Protein AF-A0A6V7P3S7-F1 (afdb_monomer_lite)

InterPro domains:
  IPR007070 GPI ethanolamine phosphate transferase 1 [PTHR12250] (37-200)
  IPR017850 Alkaline-phosphatase-like, core domain superfamily [G3DSA:3.40.720.10] (85-195)
  IPR017850 Alkaline-phosphatase-like, core domain superfamily [SSF53649] (86-199)

Radius of gyration: 41.48 Å; chains: 1; bounding box: 130×36×110 Å

Organism: NCBI:txid296719

pLDDT: mean 77.46, std 17.06, range [32.41, 97.5]

Foldseek 3Di:
DDDDDDDDDDDDDDDDDDDDDDDDDPPVVVVVVVVVVVVVVVVVVVVVVVVVVVVVVCCCVQQDFPDDPDDDDDDDPDPDDDDDDQPPDPCLQPDADPVRHGQCVPVVCCCPPPDDDDDDDDDPPNDPQQVVCCVFQVDGQRSNCVVVVVQERPDDGDTNCNVDQAEEEEEAPSHRCRPPVPPPRYDYDYDDPVVVPPPPPPDDVGD

Structure (mmCIF, N/CA/C/O backbone):
data_AF-A0A6V7P3S7-F1
#
_entry.id   AF-A0A6V7P3S7-F1
#
loop_
_atom_site.group_PDB
_atom_site.id
_atom_site.type_symbol
_atom_site.label_atom_id
_atom_site.label_alt_id
_atom_site.label_comp_id
_atom_site.label_asym_id
_atom_site.label_entity_id
_atom_site.label_seq_id
_atom_site.pdbx_PDB_ins_code
_atom_site.Cartn_x
_atom_site.Cartn_y
_atom_site.Cartn_z
_atom_site.occupancy
_atom_site.B_iso_or_equiv
_atom_site.auth_seq_id
_atom_site.auth_comp_id
_atom_site.auth_asym_id
_atom_site.auth_atom_id
_atom_site.pdbx_PDB_model_num
ATOM 1 N N . MET A 1 1 ? 106.389 13.841 -57.814 1.00 36.97 1 MET A N 1
ATOM 2 C CA . MET A 1 1 ? 107.222 14.279 -58.953 1.00 36.97 1 MET A CA 1
ATOM 3 C C . MET A 1 1 ? 106.526 13.842 -60.231 1.00 36.97 1 MET A C 1
ATOM 5 O O . MET A 1 1 ? 106.233 12.664 -60.341 1.00 36.97 1 MET A O 1
ATOM 9 N N . ALA A 1 2 ? 106.257 14.813 -61.109 1.00 38.59 2 ALA A N 1
ATOM 10 C CA . ALA A 1 2 ? 105.799 14.712 -62.500 1.00 38.59 2 ALA A CA 1
ATOM 11 C C . ALA A 1 2 ? 104.442 14.035 -62.785 1.00 38.59 2 ALA A C 1
ATOM 13 O O . ALA A 1 2 ? 104.282 12.823 -62.696 1.00 38.59 2 ALA A O 1
ATOM 14 N N . GLY A 1 3 ? 103.481 14.863 -63.203 1.00 32.94 3 GLY A N 1
ATOM 15 C CA . GLY A 1 3 ? 102.320 14.426 -63.967 1.00 32.94 3 GLY A CA 1
ATOM 16 C C . GLY A 1 3 ? 102.605 14.400 -65.469 1.00 32.94 3 GLY A C 1
ATOM 17 O O . GLY A 1 3 ? 103.566 15.002 -65.938 1.00 32.94 3 GLY A O 1
ATOM 18 N N . ALA A 1 4 ? 101.714 13.743 -66.203 1.00 39.62 4 ALA A N 1
ATOM 19 C CA . ALA A 1 4 ? 101.388 14.024 -67.596 1.00 39.62 4 ALA A CA 1
ATOM 20 C C . ALA A 1 4 ? 100.035 13.361 -67.883 1.00 39.62 4 ALA A C 1
ATOM 22 O O . ALA A 1 4 ? 99.872 12.158 -67.689 1.00 39.62 4 ALA A O 1
ATOM 23 N N . GLY A 1 5 ? 99.050 14.162 -68.280 1.00 32.41 5 GLY A N 1
ATOM 24 C CA . GLY A 1 5 ? 97.822 13.655 -68.879 1.00 32.41 5 GLY A CA 1
ATOM 25 C C . GLY A 1 5 ? 97.999 13.406 -70.377 1.00 32.41 5 GLY A C 1
ATOM 26 O O . GLY A 1 5 ? 98.998 13.830 -70.953 1.00 32.41 5 GLY A O 1
ATOM 27 N N . ILE A 1 6 ? 96.961 12.807 -70.973 1.00 35.00 6 ILE A N 1
ATOM 28 C CA . ILE A 1 6 ? 96.265 13.217 -72.213 1.00 35.00 6 ILE A CA 1
ATOM 29 C C . ILE A 1 6 ? 95.826 12.010 -73.079 1.00 35.00 6 ILE A C 1
ATOM 31 O O . ILE A 1 6 ? 96.637 11.311 -73.669 1.00 35.00 6 ILE A O 1
ATOM 35 N N . LEU A 1 7 ? 94.490 11.892 -73.157 1.00 35.56 7 LEU A N 1
ATOM 36 C CA . LEU A 1 7 ? 93.585 11.488 -74.252 1.00 35.56 7 LEU A CA 1
ATOM 37 C C . LEU A 1 7 ? 93.576 10.067 -74.852 1.00 35.56 7 LEU A C 1
ATOM 39 O O . LEU A 1 7 ? 94.550 9.552 -75.382 1.00 35.56 7 LEU A O 1
ATOM 43 N N . GLY A 1 8 ? 92.343 9.554 -74.928 1.00 33.16 8 GLY A N 1
ATOM 44 C CA . GLY A 1 8 ? 91.877 8.416 -75.725 1.00 33.16 8 GLY A CA 1
ATOM 45 C C . GLY A 1 8 ? 90.966 7.563 -74.845 1.00 33.16 8 GLY A C 1
ATOM 46 O O . GLY A 1 8 ? 91.437 6.966 -73.894 1.00 33.16 8 GLY A O 1
ATOM 47 N N . GLY A 1 9 ? 89.646 7.505 -74.979 1.00 32.53 9 GLY A N 1
ATOM 48 C CA . GLY A 1 9 ? 88.757 7.619 -76.127 1.00 32.53 9 GLY A CA 1
ATOM 49 C C . GLY A 1 9 ? 87.696 6.523 -75.926 1.00 32.53 9 GLY A C 1
ATOM 50 O O . GLY A 1 9 ? 88.018 5.466 -75.393 1.00 32.53 9 GLY A O 1
ATOM 51 N N . GLY A 1 10 ? 86.443 6.754 -76.322 1.00 34.69 10 GLY A N 1
ATOM 52 C CA . GLY A 1 10 ? 85.453 5.673 -76.434 1.00 34.69 10 GLY A CA 1
ATOM 53 C C . GLY A 1 10 ? 84.246 5.792 -75.511 1.00 34.69 10 GLY A C 1
ATOM 54 O O . GLY A 1 10 ? 84.316 5.593 -74.305 1.00 34.69 10 GLY A O 1
ATOM 55 N N . ALA A 1 11 ? 83.129 6.122 -76.145 1.00 36.44 11 ALA A N 1
ATOM 56 C CA . ALA A 1 11 ? 81.801 6.315 -75.605 1.00 36.44 11 ALA A CA 1
ATOM 57 C C . ALA A 1 11 ? 81.110 5.038 -75.081 1.00 36.44 11 ALA A C 1
ATOM 59 O O . ALA A 1 11 ? 81.469 3.918 -75.433 1.00 36.44 11 ALA A O 1
ATOM 60 N N . ALA A 1 12 ? 80.005 5.312 -74.373 1.00 39.44 12 ALA A N 1
ATOM 61 C CA . ALA A 1 12 ? 78.771 4.526 -74.247 1.00 39.44 12 ALA A CA 1
ATOM 62 C C . ALA A 1 12 ? 78.539 3.831 -72.894 1.00 39.44 12 ALA A C 1
ATOM 64 O O . ALA A 1 12 ? 78.676 2.622 -72.725 1.00 39.44 12 ALA A O 1
ATOM 65 N N . ALA A 1 13 ? 78.071 4.639 -71.940 1.00 43.16 13 ALA A N 1
ATOM 66 C CA . ALA A 1 13 ? 77.241 4.185 -70.836 1.00 43.16 13 ALA A CA 1
ATOM 67 C C . ALA A 1 13 ? 75.787 4.032 -71.317 1.00 43.16 13 ALA A C 1
ATOM 69 O O . ALA A 1 13 ? 75.231 4.941 -71.927 1.00 43.16 13 ALA A O 1
ATOM 70 N N . GLY A 1 14 ? 75.164 2.898 -71.002 1.00 38.19 14 GLY A N 1
ATOM 71 C CA . GLY A 1 14 ? 73.742 2.657 -71.239 1.00 38.19 14 GLY A CA 1
ATOM 72 C C . GLY A 1 14 ? 73.291 1.363 -70.576 1.00 38.19 14 GLY A C 1
ATOM 73 O O . GLY A 1 14 ? 73.057 0.367 -71.252 1.00 38.19 14 GLY A O 1
ATOM 74 N N . ARG A 1 15 ? 73.230 1.351 -69.237 1.00 40.38 15 ARG A N 1
ATOM 75 C CA . ARG A 1 15 ? 72.641 0.247 -68.467 1.00 40.38 15 ARG A CA 1
ATOM 76 C C . ARG A 1 15 ? 71.112 0.339 -68.469 1.00 40.38 15 ARG A C 1
ATOM 78 O O . ARG A 1 15 ? 70.537 1.399 -68.250 1.00 40.38 15 ARG A O 1
ATOM 85 N N . SER A 1 16 ? 70.529 -0.836 -68.685 1.00 41.25 16 SER A N 1
ATOM 86 C CA . SER A 1 16 ? 69.223 -1.360 -68.266 1.00 41.25 16 SER A CA 1
ATOM 87 C C . SER A 1 16 ? 68.646 -0.723 -66.981 1.00 41.25 16 SER A C 1
ATOM 89 O O . SER A 1 16 ? 69.374 -0.355 -66.070 1.00 41.25 16 SER A O 1
ATOM 91 N N . THR A 1 17 ? 67.341 -0.534 -66.789 1.00 41.34 17 THR A N 1
ATOM 92 C CA . THR A 1 17 ? 66.250 -1.520 -66.663 1.00 41.34 17 THR A CA 1
ATOM 93 C C . THR A 1 17 ? 64.969 -0.694 -66.431 1.00 41.34 17 THR A C 1
ATOM 95 O O . THR A 1 17 ? 64.994 0.312 -65.734 1.00 41.34 17 THR A O 1
ATOM 98 N N . GLY A 1 18 ? 63.857 -0.983 -67.102 1.00 38.84 18 GLY A N 1
ATOM 99 C CA . GLY A 1 18 ? 62.800 -1.780 -66.476 1.00 38.84 18 GLY A CA 1
ATOM 100 C C . GLY A 1 18 ? 61.926 -0.960 -65.519 1.00 38.84 18 GLY A C 1
ATOM 101 O O . GLY A 1 18 ? 62.080 -1.048 -64.307 1.00 38.84 18 GLY A O 1
ATOM 102 N N . ALA A 1 19 ? 60.978 -0.191 -66.058 1.00 53.28 19 ALA A N 1
ATOM 103 C CA . ALA A 1 19 ? 59.877 0.352 -65.268 1.00 53.28 19 ALA A CA 1
ATOM 104 C C . ALA A 1 19 ? 58.926 -0.786 -64.849 1.00 53.28 19 ALA A C 1
ATOM 106 O O . ALA A 1 19 ? 58.491 -1.542 -65.723 1.00 53.28 19 ALA A O 1
ATOM 107 N N . PRO A 1 20 ? 58.523 -0.911 -63.573 1.00 53.62 20 PRO A N 1
ATOM 108 C CA . PRO A 1 20 ? 57.343 -1.684 -63.236 1.00 53.62 20 PRO A CA 1
ATOM 109 C C . PRO A 1 20 ? 56.109 -0.768 -63.296 1.00 53.62 20 PRO A C 1
ATOM 111 O O . PRO A 1 20 ? 56.081 0.275 -62.638 1.00 53.62 20 PRO A O 1
ATOM 114 N N . PRO A 1 21 ? 55.042 -1.134 -64.022 1.00 60.31 21 PRO A N 1
ATOM 115 C CA . PRO A 1 21 ? 53.728 -0.578 -63.754 1.00 60.31 21 PRO A CA 1
ATOM 116 C C . PRO A 1 21 ? 53.128 -1.327 -62.557 1.00 60.31 21 PRO A C 1
ATOM 118 O O . PRO A 1 21 ? 53.361 -2.528 -62.415 1.00 60.31 21 PRO A O 1
ATOM 121 N N . ARG A 1 22 ? 52.325 -0.645 -61.727 1.00 48.97 22 ARG A N 1
ATOM 122 C CA . ARG A 1 22 ? 51.072 -1.162 -61.122 1.00 48.97 22 ARG A CA 1
ATOM 123 C C . ARG A 1 22 ? 50.530 -0.205 -60.059 1.00 48.97 22 ARG A C 1
ATOM 125 O O . ARG A 1 22 ? 50.758 -0.355 -58.863 1.00 48.97 22 ARG A O 1
ATOM 132 N N . GLY A 1 23 ? 49.707 0.734 -60.519 1.00 54.19 23 GLY A N 1
ATOM 133 C CA . GLY A 1 23 ? 48.535 1.140 -59.750 1.00 54.19 23 GLY A CA 1
ATOM 134 C C . GLY A 1 23 ? 47.526 -0.015 -59.720 1.00 54.19 23 GLY A C 1
ATOM 135 O O . GLY A 1 23 ? 47.387 -0.731 -60.709 1.00 54.19 23 GLY A O 1
ATOM 136 N N . GLY A 1 24 ? 46.843 -0.212 -58.586 1.00 52.62 24 GLY A N 1
ATOM 137 C CA . GLY A 1 24 ? 45.709 -1.148 -58.501 1.00 52.62 24 GLY A CA 1
ATOM 138 C C . GLY A 1 24 ? 45.640 -2.075 -57.280 1.00 52.62 24 GLY A C 1
ATOM 139 O O . GLY A 1 24 ? 45.227 -3.215 -57.431 1.00 52.62 24 GLY A O 1
ATOM 140 N N . GLY A 1 25 ? 46.023 -1.636 -56.072 1.00 49.03 25 GLY A N 1
ATOM 141 C CA . GLY A 1 25 ? 45.895 -2.448 -54.839 1.00 49.03 25 GLY A CA 1
ATOM 142 C C . GLY A 1 25 ? 44.867 -1.956 -53.804 1.00 49.03 25 GLY A C 1
ATOM 143 O O . GLY A 1 25 ? 44.539 -2.672 -52.862 1.00 49.03 25 GLY A O 1
ATOM 144 N N . GLY A 1 26 ? 44.337 -0.734 -53.942 1.00 55.84 26 GLY A N 1
ATOM 145 C CA . GLY A 1 26 ? 43.573 -0.075 -52.867 1.00 55.84 26 GLY A CA 1
ATOM 146 C C . GLY A 1 26 ? 42.087 -0.450 -52.760 1.00 55.84 26 GLY A C 1
ATOM 147 O O . GLY A 1 26 ? 41.517 -0.402 -51.669 1.00 55.84 26 GLY A O 1
ATOM 148 N N . GLY A 1 27 ? 41.445 -0.846 -53.864 1.00 59.91 27 GLY A N 1
ATOM 149 C CA . GLY A 1 27 ? 39.982 -0.988 -53.933 1.00 59.91 27 GLY A CA 1
ATOM 150 C C . GLY A 1 27 ? 39.417 -2.183 -53.154 1.00 59.91 27 GLY A C 1
ATOM 151 O O . GLY A 1 27 ? 38.433 -2.042 -52.424 1.00 59.91 27 GLY A O 1
ATOM 152 N N . GLY A 1 28 ? 40.064 -3.351 -53.241 1.00 64.00 28 GLY A N 1
ATOM 153 C CA . GLY A 1 28 ? 39.610 -4.579 -52.573 1.00 64.00 28 GLY A CA 1
ATOM 154 C C . GLY A 1 28 ? 39.690 -4.497 -51.045 1.00 64.00 28 GLY A C 1
ATOM 155 O O . GLY A 1 28 ? 38.732 -4.829 -50.344 1.00 64.00 28 GLY A O 1
ATOM 156 N N . ALA A 1 29 ? 40.790 -3.952 -50.518 1.00 67.75 29 ALA A N 1
ATOM 157 C CA . ALA A 1 29 ? 40.972 -3.740 -49.082 1.00 67.75 29 ALA A CA 1
ATOM 158 C C . ALA A 1 29 ? 39.966 -2.722 -48.510 1.00 67.75 29 ALA A C 1
ATOM 160 O O . ALA A 1 29 ? 39.446 -2.903 -47.404 1.00 67.75 29 ALA A O 1
ATOM 161 N N . GLN A 1 30 ? 39.632 -1.673 -49.270 1.00 70.62 30 GLN A N 1
ATOM 162 C CA . GLN A 1 30 ? 38.612 -0.692 -48.885 1.00 70.62 30 GLN A CA 1
ATOM 163 C C . GLN A 1 30 ? 37.193 -1.289 -48.888 1.00 70.62 30 GLN A C 1
ATOM 165 O O . GLN A 1 30 ? 36.416 -1.019 -47.969 1.00 70.62 30 GLN A O 1
ATOM 170 N N . LEU A 1 31 ? 36.859 -2.140 -49.863 1.00 72.19 31 LEU A N 1
ATOM 171 C CA . LEU A 1 31 ? 35.580 -2.859 -49.936 1.00 72.19 31 LEU A CA 1
ATOM 172 C C . LEU A 1 31 ? 35.390 -3.839 -48.770 1.00 72.19 31 LEU A C 1
ATOM 174 O O . LEU A 1 31 ? 34.331 -3.842 -48.135 1.00 72.19 31 LEU A O 1
ATOM 178 N N . LEU A 1 32 ? 36.423 -4.617 -48.436 1.00 74.31 32 LEU A N 1
ATOM 179 C CA . LEU A 1 32 ? 36.405 -5.533 -47.291 1.00 74.31 32 LEU A CA 1
ATOM 180 C C . LEU A 1 32 ? 36.273 -4.775 -45.962 1.00 74.31 32 LEU A C 1
ATOM 182 O O . LEU A 1 32 ? 35.443 -5.139 -45.128 1.00 74.31 32 LEU A O 1
ATOM 186 N N . ARG A 1 33 ? 36.992 -3.653 -45.796 1.00 75.25 33 ARG A N 1
ATOM 187 C CA . ARG A 1 33 ? 36.848 -2.760 -44.630 1.00 75.25 33 ARG A CA 1
ATOM 188 C C . ARG A 1 33 ? 35.436 -2.178 -44.513 1.00 75.25 33 ARG A C 1
ATOM 190 O O . ARG A 1 33 ? 34.890 -2.133 -43.412 1.00 75.25 33 ARG A O 1
ATOM 197 N N . ARG A 1 34 ? 34.810 -1.770 -45.625 1.00 76.06 34 ARG A N 1
ATOM 198 C CA . ARG A 1 34 ? 33.417 -1.280 -45.644 1.00 76.06 34 ARG A CA 1
ATOM 199 C C . ARG A 1 34 ? 32.416 -2.379 -45.276 1.00 76.06 34 ARG A C 1
ATOM 201 O O . ARG A 1 34 ? 31.506 -2.117 -44.492 1.00 76.06 34 ARG A O 1
ATOM 208 N N . ARG A 1 35 ? 32.590 -3.606 -45.787 1.00 76.69 35 ARG A N 1
ATOM 209 C CA . ARG A 1 35 ? 31.753 -4.768 -45.426 1.00 76.69 35 ARG A CA 1
ATOM 210 C C . ARG A 1 35 ? 31.899 -5.141 -43.949 1.00 76.69 35 ARG A C 1
ATOM 212 O O . ARG A 1 35 ? 30.885 -5.360 -43.291 1.00 76.69 35 ARG A O 1
ATOM 219 N N . ARG A 1 36 ? 33.126 -5.141 -43.413 1.00 81.00 36 ARG A N 1
ATOM 220 C CA . ARG A 1 36 ? 33.398 -5.391 -41.987 1.00 81.00 36 ARG A CA 1
ATOM 221 C C . ARG A 1 36 ? 32.745 -4.332 -41.095 1.00 81.00 36 ARG A C 1
ATOM 223 O O . ARG A 1 36 ? 31.989 -4.698 -40.210 1.00 81.00 36 ARG A O 1
ATOM 230 N N . ARG A 1 37 ? 32.900 -3.039 -41.409 1.00 81.81 37 ARG A N 1
ATOM 231 C CA . ARG A 1 37 ? 32.246 -1.939 -40.667 1.00 81.81 37 ARG A CA 1
ATOM 232 C C . ARG A 1 37 ? 30.717 -1.984 -40.731 1.00 81.81 37 ARG A C 1
ATOM 234 O O . ARG A 1 37 ? 30.060 -1.635 -39.757 1.00 81.81 37 ARG A O 1
ATOM 241 N N . ARG A 1 38 ? 30.132 -2.401 -41.862 1.00 85.62 38 ARG A N 1
ATOM 242 C CA . ARG A 1 38 ? 28.676 -2.616 -41.970 1.00 85.62 38 ARG A CA 1
ATOM 243 C C . ARG A 1 38 ? 28.213 -3.764 -41.075 1.00 85.62 38 ARG A C 1
ATOM 245 O O . ARG A 1 38 ? 27.217 -3.598 -40.386 1.00 85.62 38 ARG A O 1
ATOM 252 N N . ARG A 1 39 ? 28.951 -4.880 -41.046 1.00 87.31 39 ARG A N 1
ATOM 253 C CA . ARG A 1 39 ? 28.671 -6.007 -40.141 1.00 87.31 39 ARG A CA 1
ATOM 254 C C . ARG A 1 39 ? 28.823 -5.610 -38.674 1.00 87.31 39 ARG A C 1
ATOM 256 O O . ARG A 1 39 ? 27.930 -5.895 -37.896 1.00 87.31 39 ARG A O 1
ATOM 263 N N . GLU A 1 40 ? 29.888 -4.896 -38.318 1.00 91.31 40 GLU A N 1
ATOM 264 C CA . GLU A 1 40 ? 30.108 -4.377 -36.959 1.00 91.31 40 GLU A CA 1
ATOM 265 C C . GLU A 1 40 ? 28.956 -3.469 -36.512 1.00 91.31 40 GLU A C 1
ATOM 267 O O . GLU A 1 40 ? 28.366 -3.702 -35.465 1.00 91.31 40 GLU A O 1
ATOM 272 N N . ARG A 1 41 ? 28.566 -2.482 -37.334 1.00 93.69 41 ARG A N 1
ATOM 273 C CA . ARG A 1 41 ? 27.423 -1.602 -37.033 1.00 93.69 41 ARG A CA 1
ATOM 274 C C . ARG A 1 41 ? 26.112 -2.371 -36.907 1.00 93.69 41 ARG A C 1
ATOM 276 O O . ARG A 1 41 ? 25.301 -2.031 -36.058 1.00 93.69 41 ARG A O 1
ATOM 283 N N . TRP 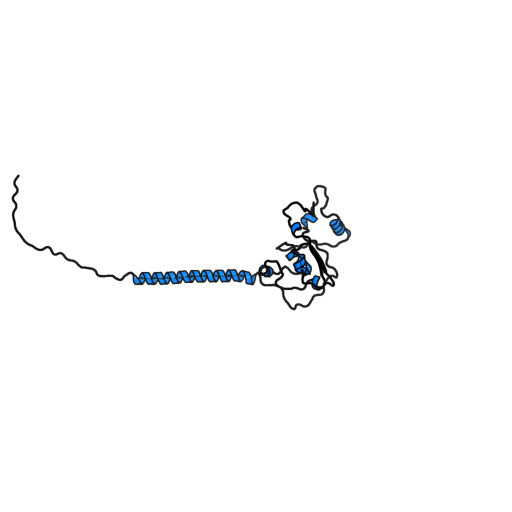A 1 42 ? 25.911 -3.392 -37.737 1.00 95.19 42 TRP A N 1
ATOM 284 C CA . TRP A 1 42 ? 24.715 -4.227 -37.683 1.00 95.19 42 TRP A CA 1
ATOM 285 C C . TRP A 1 42 ? 24.671 -5.078 -36.409 1.00 95.19 42 TRP A C 1
ATOM 287 O O . TRP A 1 42 ? 23.631 -5.138 -35.768 1.00 95.19 42 TRP A O 1
ATOM 297 N N . LEU A 1 43 ? 25.801 -5.658 -35.987 1.00 95.19 43 LEU A N 1
ATOM 298 C CA . LEU A 1 43 ? 25.906 -6.389 -34.720 1.00 95.19 43 LEU A CA 1
ATOM 299 C C . LEU A 1 43 ? 25.697 -5.474 -33.509 1.00 95.19 43 LEU A C 1
ATOM 301 O O . LEU A 1 43 ? 25.009 -5.862 -32.573 1.00 95.19 43 LEU A O 1
ATOM 305 N N . VAL A 1 44 ? 26.238 -4.251 -33.542 1.00 96.12 44 VAL A N 1
ATOM 306 C CA . VAL A 1 44 ? 25.995 -3.250 -32.491 1.00 96.12 44 VAL A CA 1
ATOM 307 C C . VAL A 1 44 ? 24.518 -2.859 -32.450 1.00 96.12 44 VAL A C 1
ATOM 309 O O . VAL A 1 44 ? 23.929 -2.851 -31.375 1.00 96.12 44 VAL A O 1
ATOM 312 N N . ALA A 1 45 ? 23.893 -2.592 -33.600 1.00 96.44 45 ALA A N 1
ATOM 313 C CA . ALA A 1 45 ? 22.470 -2.264 -33.668 1.00 96.44 45 ALA A CA 1
ATOM 314 C C . ALA A 1 45 ? 21.584 -3.423 -33.185 1.00 96.44 45 ALA A C 1
ATOM 316 O O . ALA A 1 45 ? 20.655 -3.193 -32.418 1.00 96.44 45 ALA A O 1
ATOM 317 N N . LEU A 1 46 ? 21.901 -4.663 -33.577 1.00 97.06 46 LEU A N 1
ATOM 318 C CA . LEU A 1 46 ? 21.220 -5.863 -33.091 1.00 97.06 46 LEU A CA 1
ATOM 319 C C . LEU A 1 46 ? 21.388 -6.017 -31.576 1.00 97.06 46 LEU A C 1
ATOM 321 O O . LEU A 1 46 ? 20.416 -6.297 -30.885 1.00 97.06 46 LEU A O 1
ATOM 325 N N . GLY A 1 47 ? 22.599 -5.794 -31.059 1.00 97.00 47 GLY A N 1
ATOM 326 C CA . GLY A 1 47 ? 22.879 -5.811 -29.628 1.00 97.00 47 GLY A CA 1
ATOM 327 C C . GLY A 1 47 ? 22.040 -4.782 -28.876 1.00 97.00 47 GLY A C 1
ATOM 328 O O . GLY A 1 47 ? 21.375 -5.139 -27.909 1.00 97.00 47 GLY A O 1
ATOM 329 N N . ILE A 1 48 ? 22.002 -3.534 -29.350 1.00 97.50 48 ILE A N 1
ATOM 330 C CA . ILE A 1 48 ? 21.174 -2.469 -28.762 1.00 97.50 48 ILE A CA 1
ATOM 331 C C . ILE A 1 48 ? 19.690 -2.846 -28.810 1.00 97.50 48 ILE A C 1
ATOM 333 O O . ILE A 1 48 ? 19.008 -2.723 -27.798 1.00 97.50 48 ILE A O 1
ATOM 337 N N . ALA A 1 49 ? 19.196 -3.338 -29.948 1.00 96.94 49 ALA A N 1
ATOM 338 C CA . ALA A 1 49 ? 17.801 -3.744 -30.095 1.00 96.94 49 ALA A CA 1
ATOM 339 C C . ALA A 1 49 ? 17.437 -4.882 -29.131 1.00 96.94 49 ALA A C 1
ATOM 341 O O . ALA A 1 49 ? 16.416 -4.808 -28.455 1.00 96.94 49 ALA A O 1
ATOM 342 N N . LEU A 1 50 ? 18.296 -5.896 -29.013 1.00 96.75 50 LEU A N 1
ATOM 343 C CA . LEU A 1 50 ? 18.102 -7.011 -28.091 1.00 96.75 50 LEU A CA 1
ATOM 344 C C . LEU A 1 50 ? 18.060 -6.531 -26.633 1.00 96.75 50 LEU A C 1
ATOM 346 O O . LEU A 1 50 ? 17.152 -6.902 -25.895 1.00 96.75 50 LEU A O 1
ATOM 350 N N . HIS A 1 51 ? 18.998 -5.670 -26.225 1.00 95.81 51 HIS A N 1
ATOM 351 C CA . HIS A 1 51 ? 19.002 -5.101 -24.874 1.00 95.81 51 HIS A CA 1
ATOM 352 C C . HIS A 1 51 ? 17.769 -4.231 -24.628 1.00 95.81 51 HIS A C 1
ATOM 354 O O . HIS A 1 51 ? 17.179 -4.322 -23.558 1.00 95.81 51 HIS A O 1
ATOM 360 N N . ALA A 1 52 ? 17.338 -3.435 -25.608 1.00 94.81 52 ALA A N 1
ATOM 361 C CA . ALA A 1 52 ? 16.115 -2.648 -25.496 1.00 94.81 52 ALA A CA 1
ATOM 362 C C . ALA A 1 52 ? 14.885 -3.547 -25.297 1.00 94.81 52 ALA A C 1
ATOM 364 O O . ALA A 1 52 ? 14.092 -3.291 -24.396 1.00 94.81 52 ALA A O 1
ATOM 365 N N . VAL A 1 53 ? 14.757 -4.635 -26.067 1.00 95.69 53 VAL A N 1
ATOM 366 C CA . VAL A 1 53 ? 13.674 -5.618 -25.896 1.00 95.69 53 VAL A CA 1
ATOM 367 C C . VAL A 1 53 ? 13.725 -6.256 -24.510 1.00 95.69 53 VAL A C 1
ATOM 369 O O . VAL A 1 53 ? 12.696 -6.313 -23.844 1.00 95.69 53 VAL A O 1
ATOM 372 N N . TYR A 1 54 ? 14.900 -6.678 -24.034 1.00 92.81 54 TYR A N 1
ATOM 373 C CA . TYR A 1 54 ? 15.030 -7.238 -22.687 1.00 92.81 54 TYR A CA 1
ATOM 374 C C . TYR A 1 54 ? 14.647 -6.232 -21.601 1.00 92.81 54 TYR A C 1
ATOM 376 O O . TYR A 1 54 ? 13.859 -6.566 -20.717 1.00 92.81 54 TYR A O 1
ATOM 384 N N . MET A 1 55 ? 15.133 -4.993 -21.695 1.00 90.81 55 MET A N 1
ATOM 385 C CA . MET A 1 55 ? 14.796 -3.938 -20.738 1.00 90.81 55 MET A CA 1
ATOM 386 C C . MET A 1 55 ? 13.290 -3.661 -20.725 1.00 90.81 55 MET A C 1
ATOM 388 O O . MET A 1 55 ? 12.698 -3.598 -19.653 1.00 90.81 55 MET A O 1
ATOM 392 N N . LEU A 1 56 ? 12.646 -3.572 -21.893 1.00 88.94 56 LEU A N 1
ATOM 393 C CA . LEU A 1 56 ? 11.196 -3.381 -21.991 1.00 88.94 56 LEU A CA 1
ATOM 394 C C . LEU A 1 56 ? 10.407 -4.601 -21.489 1.00 88.94 56 LEU A C 1
ATOM 396 O O . LEU A 1 56 ? 9.367 -4.433 -20.856 1.00 88.94 56 LEU A O 1
ATOM 400 N N . SER A 1 57 ? 10.911 -5.820 -21.709 1.00 91.25 57 SER A N 1
ATOM 401 C CA . SER A 1 57 ? 10.245 -7.054 -21.271 1.00 91.25 57 SER A CA 1
ATOM 402 C C . SER A 1 57 ? 10.159 -7.175 -19.751 1.00 91.25 57 SER A C 1
ATOM 404 O O . SER A 1 57 ? 9.149 -7.648 -19.241 1.00 91.25 57 SER A O 1
ATOM 406 N N . ILE A 1 58 ? 11.172 -6.696 -19.016 1.00 88.94 58 ILE A N 1
ATOM 407 C CA . ILE A 1 58 ? 11.133 -6.668 -17.548 1.00 88.94 58 ILE A CA 1
ATOM 408 C C . ILE A 1 58 ? 9.937 -5.836 -17.086 1.00 88.94 58 ILE A C 1
ATOM 410 O O . ILE A 1 58 ? 9.229 -6.249 -16.169 1.00 88.94 58 ILE A O 1
ATOM 414 N N . PHE A 1 59 ? 9.670 -4.702 -17.743 1.00 84.50 59 PHE A N 1
ATOM 415 C CA . PHE A 1 59 ? 8.546 -3.865 -17.353 1.00 84.50 59 PHE A CA 1
ATOM 416 C C . PHE A 1 59 ? 7.192 -4.535 -17.616 1.00 84.50 59 PHE A C 1
ATOM 418 O O . PHE A 1 59 ? 6.332 -4.505 -16.739 1.00 84.50 59 PHE A O 1
ATOM 425 N N . ASP A 1 60 ? 7.013 -5.185 -18.769 1.00 83.50 60 ASP A N 1
ATOM 426 C CA . ASP A 1 60 ? 5.759 -5.893 -19.083 1.00 83.50 60 ASP A CA 1
ATOM 427 C C . ASP A 1 60 ? 5.546 -7.136 -18.203 1.00 83.50 60 ASP A C 1
ATOM 429 O O . ASP A 1 60 ? 4.423 -7.423 -17.809 1.00 83.50 60 ASP A O 1
ATOM 433 N N . ILE A 1 61 ? 6.605 -7.863 -17.839 1.00 85.81 61 ILE A N 1
ATOM 434 C CA . ILE A 1 61 ? 6.477 -9.070 -17.007 1.00 85.81 61 ILE A CA 1
ATOM 435 C C . ILE A 1 61 ? 6.184 -8.711 -15.544 1.00 85.81 61 ILE A C 1
ATOM 437 O O . ILE A 1 61 ? 5.331 -9.343 -14.922 1.00 85.81 61 ILE A O 1
ATOM 441 N N . TYR A 1 62 ? 6.880 -7.719 -14.980 1.00 83.25 62 TYR A N 1
ATOM 442 C CA . TYR A 1 62 ? 6.806 -7.422 -13.544 1.00 83.25 62 TYR A CA 1
ATOM 443 C C . TYR A 1 62 ? 5.778 -6.353 -13.166 1.00 83.25 62 TYR A C 1
ATOM 445 O O . TYR A 1 62 ? 5.298 -6.369 -12.034 1.00 83.25 62 TYR A O 1
ATOM 453 N N . PHE A 1 63 ? 5.431 -5.436 -14.074 1.00 83.06 63 PHE A N 1
ATOM 454 C CA . PHE A 1 63 ? 4.503 -4.333 -13.784 1.00 83.06 63 PHE A CA 1
ATOM 455 C C . PHE A 1 63 ? 3.161 -4.461 -14.497 1.00 83.06 63 PHE A C 1
ATOM 457 O O . PHE A 1 63 ? 2.421 -3.485 -14.623 1.00 83.06 63 PHE A O 1
ATOM 464 N N . LYS A 1 64 ? 2.817 -5.667 -14.945 1.00 83.75 64 LYS A N 1
ATOM 465 C CA . LYS A 1 64 ? 1.461 -5.979 -15.385 1.00 83.75 64 LYS A CA 1
ATOM 466 C C . LYS A 1 64 ? 0.564 -6.230 -14.184 1.00 83.75 64 LYS A C 1
ATOM 468 O O . LYS A 1 64 ? 0.982 -6.846 -13.206 1.00 83.75 64 LYS A O 1
ATOM 473 N N . THR A 1 65 ? -0.674 -5.754 -14.277 1.00 83.31 65 THR A N 1
ATOM 474 C CA . THR A 1 65 ? -1.644 -5.909 -13.195 1.00 83.31 65 THR A CA 1
ATOM 475 C C . THR A 1 65 ? -1.967 -7.387 -12.941 1.00 83.31 65 THR A C 1
ATOM 477 O O . THR A 1 65 ? -2.267 -8.118 -13.891 1.00 83.31 65 THR A O 1
ATOM 480 N N . PRO A 1 66 ? -1.917 -7.854 -11.679 1.00 80.06 66 PRO A N 1
ATOM 481 C CA . PRO A 1 66 ? -2.381 -9.184 -11.300 1.00 80.06 66 PRO A CA 1
ATOM 482 C C . PRO A 1 66 ? -3.893 -9.222 -11.012 1.00 80.06 66 PRO A C 1
ATOM 484 O O . PRO A 1 66 ? -4.420 -10.281 -10.668 1.00 80.06 66 PRO A O 1
ATOM 487 N N . ILE A 1 67 ? -4.594 -8.083 -11.088 1.00 82.69 67 ILE A N 1
ATOM 488 C CA . ILE A 1 67 ? -6.003 -7.974 -10.704 1.00 82.69 67 ILE A CA 1
ATOM 489 C C . ILE A 1 67 ? -6.878 -8.614 -11.784 1.00 82.69 67 ILE A C 1
ATOM 491 O O . ILE A 1 67 ? -6.839 -8.237 -12.954 1.00 82.69 67 ILE A O 1
ATOM 495 N N . VAL A 1 68 ? -7.699 -9.582 -11.374 1.00 82.12 68 VAL A N 1
ATOM 496 C CA . VAL A 1 68 ? -8.651 -10.273 -12.251 1.00 82.12 68 VAL A CA 1
ATOM 497 C C . VAL A 1 68 ? -10.037 -9.658 -12.086 1.00 82.12 68 VAL A C 1
ATOM 499 O O . VAL A 1 68 ? -10.542 -9.531 -10.970 1.00 82.12 68 VAL A O 1
ATOM 502 N N . HIS A 1 69 ? -10.677 -9.317 -13.202 1.00 82.75 69 HIS A N 1
ATOM 503 C CA . HIS A 1 69 ? -12.033 -8.771 -13.224 1.00 82.75 69 HIS A CA 1
ATOM 504 C C . HIS A 1 69 ? -13.098 -9.869 -13.356 1.00 82.75 69 HIS A C 1
ATOM 506 O O . HIS A 1 69 ? -12.834 -10.947 -13.886 1.00 82.75 69 HIS A O 1
ATOM 512 N N . GLY A 1 70 ? -14.320 -9.583 -12.894 1.00 82.25 70 GLY A N 1
ATOM 513 C CA . GLY A 1 70 ? -15.470 -10.487 -13.044 1.00 82.25 70 GLY A CA 1
ATOM 514 C C . GLY A 1 70 ? -15.498 -11.663 -12.064 1.00 82.25 70 GLY A C 1
ATOM 515 O O . GLY A 1 70 ? -16.218 -12.634 -12.289 1.00 82.25 70 GLY A O 1
ATOM 516 N N . THR A 1 71 ? -14.725 -11.599 -10.980 1.00 79.56 71 THR A N 1
ATOM 517 C CA . THR A 1 71 ? -14.806 -12.579 -9.893 1.00 79.56 71 THR A CA 1
ATOM 518 C C . THR A 1 71 ? -16.080 -12.357 -9.074 1.00 79.56 71 THR A C 1
ATOM 520 O O . THR A 1 71 ? -16.498 -11.225 -8.835 1.00 79.56 71 THR A O 1
ATOM 523 N N . LEU A 1 72 ? -16.733 -13.448 -8.662 1.00 83.25 72 LEU A N 1
ATOM 524 C CA . LEU A 1 72 ? -17.924 -13.360 -7.818 1.00 83.25 72 LEU A CA 1
ATOM 525 C C . LEU A 1 72 ? -17.530 -12.949 -6.388 1.00 83.25 72 LEU A C 1
ATOM 527 O O . LEU A 1 72 ? -16.564 -13.506 -5.854 1.00 83.25 72 LEU A O 1
ATOM 531 N N . PRO A 1 73 ? -18.279 -12.036 -5.740 1.00 79.88 73 PRO A N 1
ATOM 532 C CA . PRO A 1 73 ? -18.026 -11.660 -4.355 1.00 79.88 73 PRO A CA 1
ATOM 533 C C . PRO A 1 73 ? -18.103 -12.873 -3.426 1.00 79.88 73 PRO A C 1
ATOM 535 O O . PRO A 1 73 ? -19.068 -13.638 -3.451 1.00 79.88 73 PRO A O 1
ATOM 538 N N . VAL A 1 74 ? -17.092 -13.034 -2.574 1.00 79.38 74 VAL A N 1
ATOM 539 C CA . VAL A 1 74 ? -17.078 -14.071 -1.537 1.00 79.38 74 VAL A CA 1
ATOM 540 C C . VAL A 1 74 ? -17.555 -13.446 -0.227 1.00 79.38 74 VAL A C 1
ATOM 542 O O . VAL A 1 74 ? -16.983 -12.439 0.198 1.00 79.38 74 VAL A O 1
ATOM 545 N N . PRO A 1 75 ? -18.568 -14.018 0.450 1.00 78.56 75 PRO A N 1
ATOM 546 C CA . PRO A 1 75 ? -19.040 -13.467 1.709 1.00 78.56 75 PRO A CA 1
ATOM 547 C C . PRO A 1 75 ? -17.922 -13.495 2.764 1.00 78.56 75 PRO A C 1
ATOM 549 O O . PRO A 1 75 ? -17.163 -14.471 2.852 1.00 78.56 75 PRO A O 1
ATOM 552 N N . PRO A 1 76 ? -17.801 -12.443 3.590 1.00 74.94 76 PRO A N 1
ATOM 553 C CA . PRO A 1 76 ? -16.761 -12.380 4.602 1.00 74.94 76 PRO A CA 1
ATOM 554 C C . PRO A 1 76 ? -16.954 -13.496 5.635 1.00 74.94 76 PRO A C 1
ATOM 556 O O . PRO A 1 76 ? -18.035 -13.677 6.190 1.00 74.94 76 PRO A O 1
ATOM 559 N N . ARG A 1 77 ? -15.872 -14.225 5.943 1.00 75.12 77 ARG A N 1
ATOM 560 C CA . ARG A 1 77 ? -15.882 -15.303 6.955 1.00 75.12 77 ARG A CA 1
ATOM 561 C C . ARG A 1 77 ? -16.173 -14.802 8.374 1.00 75.12 77 ARG A C 1
ATOM 563 O O . ARG A 1 77 ? -16.574 -15.585 9.227 1.00 75.12 77 ARG A O 1
ATOM 570 N N . PHE A 1 78 ? -15.941 -13.517 8.636 1.00 73.62 78 PHE A N 1
ATOM 571 C CA . PHE A 1 78 ? -16.142 -12.886 9.936 1.00 73.62 78 PHE A CA 1
ATOM 572 C C . PHE A 1 78 ? -16.949 -11.601 9.770 1.00 73.62 78 PHE A C 1
ATOM 574 O O . PHE A 1 78 ? -16.682 -10.814 8.867 1.00 73.62 78 PHE A O 1
ATOM 581 N N . SER A 1 79 ? -17.890 -11.360 10.682 1.00 69.56 79 SER A N 1
ATOM 582 C CA . SER A 1 79 ? -18.758 -10.176 10.658 1.00 69.56 79 SER A CA 1
ATOM 583 C C . SER A 1 79 ? -18.029 -8.868 10.972 1.00 69.56 79 SER A C 1
ATOM 585 O O . SER A 1 79 ? -18.515 -7.794 10.626 1.00 69.56 79 SER A O 1
ATOM 587 N N . ARG A 1 80 ? -16.870 -8.928 11.642 1.00 70.00 80 ARG A N 1
ATOM 588 C CA . ARG A 1 80 ? -16.076 -7.750 12.012 1.00 70.00 80 ARG A CA 1
ATOM 589 C C . ARG A 1 80 ? -14.598 -7.998 11.767 1.00 70.00 80 ARG A C 1
ATOM 591 O O . ARG A 1 80 ? -14.051 -9.027 12.162 1.00 70.00 80 ARG A O 1
ATOM 598 N N . ARG A 1 81 ? -13.944 -7.014 11.154 1.00 69.19 81 ARG A N 1
ATOM 599 C CA . ARG A 1 81 ? -12.498 -7.002 10.941 1.00 69.19 81 ARG A CA 1
ATOM 600 C C . ARG A 1 81 ? -11.818 -6.319 12.135 1.00 69.19 81 ARG A C 1
ATOM 602 O O . ARG A 1 81 ? -12.290 -5.260 12.550 1.00 69.19 81 ARG A O 1
ATOM 609 N N . PRO A 1 82 ? -10.749 -6.896 12.712 1.00 72.38 82 PRO A N 1
ATOM 610 C CA . PRO A 1 82 ? -10.039 -6.245 13.805 1.00 72.38 82 PRO A CA 1
ATOM 611 C C . PRO A 1 82 ? -9.390 -4.941 13.312 1.00 72.38 82 PRO A C 1
ATOM 613 O O . PRO A 1 82 ? -8.896 -4.908 12.176 1.00 72.38 82 PRO A O 1
ATOM 616 N N . PRO A 1 83 ? -9.375 -3.879 14.138 1.00 72.56 83 PRO A N 1
ATOM 617 C CA . PRO A 1 83 ? -8.666 -2.653 13.803 1.00 72.56 83 PRO A CA 1
ATOM 618 C C . PRO A 1 83 ? -7.171 -2.949 13.659 1.00 72.56 83 PRO A C 1
ATOM 620 O O . PRO A 1 83 ? -6.603 -3.732 14.424 1.00 72.56 83 PRO A O 1
ATOM 623 N N . ARG A 1 84 ? -6.538 -2.336 12.658 1.00 74.50 84 ARG A N 1
ATOM 624 C CA . ARG A 1 84 ? -5.095 -2.428 12.432 1.00 74.50 84 ARG A CA 1
ATOM 625 C C . ARG A 1 84 ? -4.518 -1.016 12.470 1.00 74.50 84 ARG A C 1
ATOM 627 O O . ARG A 1 84 ? -4.917 -0.215 11.630 1.00 74.50 84 ARG A O 1
ATOM 634 N N . PRO A 1 85 ? -3.648 -0.705 13.436 1.00 74.75 85 PRO A N 1
ATOM 635 C CA . PRO A 1 85 ? -2.943 0.566 13.452 1.00 74.75 85 PRO A CA 1
ATOM 636 C C . PRO A 1 85 ? -1.881 0.594 12.349 1.00 74.75 85 PRO A C 1
ATOM 638 O O . PRO A 1 85 ? -1.198 -0.409 12.125 1.00 74.75 85 PRO A O 1
ATOM 641 N N . ASP A 1 86 ? -1.751 1.735 11.675 1.00 76.62 86 ASP A N 1
ATOM 642 C CA . ASP A 1 86 ? -0.647 1.978 10.746 1.00 76.62 86 ASP A CA 1
ATOM 643 C C . ASP A 1 86 ? 0.658 2.201 11.530 1.00 76.62 86 ASP A C 1
ATOM 645 O O . ASP A 1 86 ? 0.645 2.751 12.632 1.00 76.62 86 ASP A O 1
ATOM 649 N N . GLY A 1 87 ? 1.781 1.712 11.006 1.00 79.06 87 GLY A N 1
ATOM 650 C CA . GLY A 1 87 ? 3.107 1.902 11.609 1.00 79.06 87 GLY A CA 1
ATOM 651 C C . GLY A 1 87 ? 3.371 1.217 12.964 1.00 79.06 87 GLY A C 1
ATOM 652 O O . GLY A 1 87 ? 4.470 1.362 13.503 1.00 79.06 87 GLY A O 1
ATOM 653 N N . LEU A 1 88 ? 2.434 0.444 13.536 1.00 85.69 88 LEU A N 1
ATOM 654 C CA . LEU A 1 88 ? 2.660 -0.241 14.819 1.00 85.69 88 LEU A CA 1
ATOM 655 C C . LEU A 1 88 ? 3.558 -1.474 14.650 1.00 85.69 88 LEU A C 1
ATOM 657 O O . LEU A 1 88 ? 3.096 -2.595 14.413 1.00 85.69 88 LEU A O 1
ATOM 661 N N . ARG A 1 89 ? 4.864 -1.270 14.804 1.00 86.62 89 ARG A N 1
ATOM 662 C CA . ARG A 1 89 ? 5.861 -2.340 14.727 1.00 86.62 89 ARG A CA 1
ATOM 663 C C . ARG A 1 89 ? 5.742 -3.287 15.927 1.00 86.62 89 ARG A C 1
ATOM 665 O O . ARG A 1 89 ? 5.727 -2.850 17.076 1.00 86.62 89 ARG A O 1
ATOM 672 N N . ALA A 1 90 ? 5.669 -4.591 15.658 1.00 88.50 90 ALA A N 1
ATOM 673 C CA . ALA A 1 90 ? 5.436 -5.598 16.694 1.00 88.50 90 ALA A CA 1
ATOM 674 C C . ALA A 1 90 ? 6.563 -5.650 17.738 1.00 88.50 90 ALA A C 1
ATOM 676 O O . ALA A 1 90 ? 6.289 -5.668 18.931 1.00 88.50 90 ALA A O 1
ATOM 677 N N . ASP A 1 91 ? 7.824 -5.621 17.314 1.00 88.00 91 ASP A N 1
ATOM 678 C CA . ASP A 1 91 ? 8.971 -5.636 18.229 1.00 88.00 91 ASP A CA 1
ATOM 679 C C . ASP A 1 91 ? 8.953 -4.450 19.204 1.00 88.00 91 ASP A C 1
ATOM 681 O O . ASP A 1 91 ? 9.035 -4.664 20.407 1.00 88.00 91 ASP A O 1
ATOM 685 N N . LYS A 1 92 ? 8.732 -3.223 18.718 1.00 87.69 92 LYS A N 1
ATOM 686 C CA . LYS A 1 92 ? 8.641 -2.019 19.557 1.00 87.69 92 LYS A CA 1
ATOM 687 C C . LYS A 1 92 ? 7.409 -2.007 20.453 1.00 87.69 92 LYS A C 1
ATOM 689 O O . LYS A 1 92 ? 7.437 -1.398 21.516 1.00 87.69 92 LYS A O 1
ATOM 694 N N . PHE A 1 93 ? 6.336 -2.674 20.040 1.00 88.31 93 PHE A N 1
ATOM 695 C CA . PHE A 1 93 ? 5.140 -2.835 20.860 1.00 88.31 93 PHE A CA 1
ATOM 696 C C . PHE A 1 93 ? 5.351 -3.815 22.028 1.00 88.31 93 PHE A C 1
ATOM 698 O O . PHE A 1 93 ? 4.775 -3.626 23.102 1.00 88.31 93 PHE A O 1
ATOM 705 N N . PHE A 1 94 ? 6.170 -4.855 21.833 1.00 88.69 94 PHE A N 1
ATOM 706 C CA . PHE A 1 94 ? 6.460 -5.870 22.854 1.00 88.69 94 PHE A CA 1
ATOM 707 C C . PHE A 1 94 ? 7.720 -5.595 23.681 1.00 88.69 94 PHE A C 1
ATOM 709 O O . PHE A 1 94 ? 7.882 -6.222 24.726 1.00 88.69 94 PHE A O 1
ATOM 716 N N . GLU A 1 95 ? 8.588 -4.688 23.241 1.00 90.00 95 GLU A N 1
ATOM 717 C CA . GLU A 1 95 ? 9.800 -4.282 23.952 1.00 90.00 95 GLU A CA 1
ATOM 718 C C . GLU A 1 95 ? 9.454 -3.453 25.208 1.00 90.00 95 GLU A C 1
ATOM 720 O O . GLU A 1 95 ? 8.758 -2.437 25.088 1.00 90.00 95 GLU A O 1
ATOM 725 N N . PRO A 1 96 ? 9.906 -3.871 26.406 1.00 87.44 96 PRO A N 1
ATOM 726 C CA . PRO A 1 96 ? 9.818 -3.048 27.604 1.00 87.44 96 PRO A CA 1
ATOM 727 C C . PRO A 1 96 ? 10.853 -1.912 27.579 1.00 87.44 96 PRO A C 1
ATOM 729 O O . PRO A 1 96 ? 11.930 -2.059 26.999 1.00 87.44 96 PRO A O 1
ATOM 732 N N . ASP A 1 97 ? 10.536 -0.787 28.216 1.00 84.69 97 ASP A N 1
ATOM 733 C CA . ASP A 1 97 ? 11.507 0.275 28.504 1.00 84.69 97 ASP A CA 1
ATOM 734 C C . ASP A 1 97 ? 12.467 -0.118 29.651 1.00 84.69 97 ASP A C 1
ATOM 736 O O . ASP A 1 97 ? 12.401 -1.227 30.194 1.00 84.69 97 ASP A O 1
ATOM 740 N N . ALA A 1 98 ? 13.403 0.775 29.994 1.00 85.94 98 ALA A N 1
ATOM 741 C CA . ALA A 1 98 ? 14.405 0.526 31.033 1.00 85.94 98 ALA A CA 1
ATOM 742 C C . ALA A 1 98 ? 13.777 0.371 32.432 1.00 85.94 98 ALA A C 1
ATOM 744 O O . ALA A 1 98 ? 14.329 -0.315 33.293 1.00 85.94 98 ALA A O 1
ATOM 745 N N . GLU A 1 99 ? 12.604 0.963 32.636 1.00 86.00 99 GLU A N 1
ATOM 746 C CA . GLU A 1 99 ? 11.808 0.936 33.858 1.00 86.00 99 GLU A CA 1
ATOM 747 C C . GLU A 1 99 ? 10.793 -0.231 33.883 1.00 86.00 99 GLU A C 1
ATOM 749 O O . GLU A 1 99 ? 10.058 -0.400 34.858 1.00 86.00 99 GLU A O 1
ATOM 754 N N . GLY A 1 100 ? 10.757 -1.069 32.838 1.00 84.69 100 GLY A N 1
ATOM 755 C CA . GLY A 1 100 ? 9.853 -2.219 32.701 1.00 84.69 100 GLY A CA 1
ATOM 756 C C . GLY A 1 100 ? 8.434 -1.878 32.218 1.00 84.69 100 GLY A C 1
ATOM 757 O O . GLY A 1 100 ? 7.565 -2.759 32.170 1.00 84.69 100 GLY A O 1
ATOM 758 N N . GLY A 1 101 ? 8.187 -0.621 31.858 1.00 86.81 101 GLY A N 1
ATOM 759 C CA . GLY A 1 101 ? 6.984 -0.124 31.205 1.00 86.81 101 GLY A CA 1
ATOM 760 C C . GLY A 1 101 ? 6.909 -0.499 29.722 1.00 86.81 101 GLY A C 1
ATOM 761 O O . GLY A 1 101 ? 7.831 -1.053 29.130 1.00 86.81 101 GLY A O 1
ATOM 762 N N . PHE A 1 102 ? 5.747 -0.254 29.113 1.00 88.38 102 PHE A N 1
ATOM 763 C CA . PHE A 1 102 ? 5.499 -0.522 27.693 1.00 88.38 102 PHE A CA 1
ATOM 764 C C . PHE A 1 102 ? 4.956 0.736 27.036 1.00 88.38 102 PHE A C 1
ATOM 766 O O . PHE A 1 102 ? 4.097 1.401 27.609 1.00 88.38 102 PHE A O 1
ATOM 773 N N . ARG A 1 103 ? 5.363 0.996 25.789 1.00 86.00 103 ARG A N 1
ATOM 774 C CA . ARG A 1 103 ? 4.985 2.204 25.027 1.00 86.00 103 ARG A CA 1
ATOM 775 C C . ARG A 1 103 ? 3.475 2.367 24.809 1.00 86.00 103 ARG A C 1
ATOM 777 O O . ARG A 1 103 ? 2.996 3.473 24.605 1.00 86.00 103 ARG A O 1
ATOM 784 N N . ALA A 1 104 ? 2.720 1.268 24.827 1.00 88.50 104 ALA A N 1
ATOM 785 C CA . ALA A 1 104 ? 1.276 1.265 24.596 1.00 88.50 104 ALA A CA 1
ATOM 786 C C . ALA A 1 104 ? 0.539 0.436 25.668 1.00 88.50 104 ALA A C 1
ATOM 788 O O . ALA A 1 104 ? 0.010 -0.643 25.372 1.00 88.50 104 ALA A O 1
ATOM 789 N N . PRO A 1 105 ? 0.486 0.915 26.926 1.00 88.69 105 PRO A N 1
ATOM 790 C CA . PRO A 1 105 ? -0.009 0.131 28.058 1.00 88.69 105 PRO A CA 1
ATOM 791 C C . PRO A 1 105 ? -1.500 -0.207 27.923 1.00 88.69 105 PRO A C 1
ATOM 793 O O . PRO A 1 105 ? -1.902 -1.329 28.225 1.00 88.69 105 PRO A O 1
ATOM 796 N N . PHE A 1 106 ? -2.304 0.714 27.380 1.00 89.38 106 PHE A N 1
ATOM 797 C CA . PHE A 1 106 ? -3.729 0.492 27.118 1.00 89.38 106 PHE A CA 1
ATOM 798 C C . PHE A 1 106 ? -3.975 -0.613 26.081 1.00 89.38 106 PHE A C 1
ATOM 800 O O . PHE A 1 106 ? -4.738 -1.544 26.319 1.00 89.38 106 PHE A O 1
ATOM 807 N N . LEU A 1 107 ? -3.305 -0.555 24.926 1.00 88.62 107 LEU A N 1
ATOM 808 C CA . LEU A 1 107 ? -3.457 -1.594 23.902 1.00 88.62 107 LEU A CA 1
ATOM 809 C C . LEU A 1 107 ? -2.971 -2.952 24.420 1.00 88.62 107 LEU A C 1
ATOM 811 O O . LEU A 1 107 ? -3.547 -3.988 24.091 1.00 88.62 107 LEU A O 1
ATOM 815 N N . ARG A 1 108 ? -1.946 -2.948 25.276 1.00 88.25 108 ARG A N 1
ATOM 816 C CA . ARG A 1 108 ? -1.405 -4.157 25.893 1.00 88.25 108 ARG A CA 1
ATOM 817 C C . ARG A 1 108 ? -2.340 -4.767 26.938 1.00 88.25 108 ARG A C 1
ATOM 819 O O . ARG A 1 108 ? -2.436 -5.993 26.983 1.00 88.25 108 ARG A O 1
ATOM 826 N N . SER A 1 109 ? -3.048 -3.963 27.734 1.00 91.50 109 SER A N 1
ATOM 827 C CA . SER A 1 109 ? -4.071 -4.482 28.655 1.00 91.50 109 SER A CA 1
ATOM 828 C C . SER A 1 109 ? -5.250 -5.077 27.886 1.00 91.50 109 SER A C 1
ATOM 830 O O . SER A 1 109 ? -5.644 -6.209 28.154 1.00 91.50 109 SER A O 1
ATOM 832 N N . VAL A 1 110 ? -5.728 -4.403 26.831 1.00 90.38 110 VAL A N 1
ATOM 833 C CA . VAL A 1 110 ? -6.777 -4.936 25.942 1.00 90.38 110 VAL A CA 1
ATOM 834 C C . VAL A 1 110 ? -6.350 -6.266 25.318 1.00 90.38 110 VAL A C 1
ATOM 836 O O . VAL A 1 110 ? -7.125 -7.223 25.313 1.00 90.38 110 VAL A O 1
ATOM 839 N N . MET A 1 111 ? -5.111 -6.344 24.833 1.00 89.25 111 MET A N 1
ATOM 840 C CA . MET A 1 111 ? -4.534 -7.550 24.244 1.00 89.25 111 MET A CA 1
ATOM 841 C C . MET A 1 111 ? -4.461 -8.726 25.233 1.00 89.25 111 MET A C 1
ATOM 843 O O . MET A 1 111 ? -4.655 -9.868 24.823 1.00 89.25 111 MET A O 1
ATOM 847 N N . ARG A 1 112 ? -4.170 -8.458 26.513 1.00 89.31 112 ARG A N 1
ATOM 848 C CA . ARG A 1 112 ? -4.034 -9.483 27.562 1.00 89.31 112 ARG A CA 1
ATOM 849 C C . ARG A 1 112 ? -5.369 -9.929 28.151 1.00 89.31 112 ARG A C 1
ATOM 851 O O . ARG A 1 112 ? -5.527 -11.107 28.443 1.00 89.31 112 ARG A O 1
ATOM 858 N N . GLU A 1 113 ? -6.301 -9.001 28.346 1.00 93.88 113 GLU A N 1
ATOM 859 C CA . GLU A 1 113 ? -7.479 -9.231 29.193 1.00 93.88 113 GLU A CA 1
ATOM 860 C C . GLU A 1 113 ? -8.782 -9.405 28.408 1.00 93.88 113 GLU A C 1
ATOM 862 O O . GLU A 1 113 ? -9.706 -10.051 28.895 1.00 93.88 113 GLU A O 1
ATOM 867 N N . LYS A 1 114 ? -8.901 -8.799 27.218 1.00 89.44 114 LYS A N 1
ATOM 868 C CA . LYS A 1 114 ? -10.206 -8.632 26.544 1.00 89.44 114 LYS A CA 1
ATOM 869 C C . LYS A 1 114 ? -10.227 -9.094 25.089 1.00 89.44 114 LYS A C 1
ATOM 871 O O . LYS A 1 114 ? -11.299 -9.375 24.556 1.00 89.44 114 LYS A O 1
ATOM 876 N N . GLY A 1 115 ? -9.077 -9.111 24.418 1.00 82.56 115 GLY A N 1
ATOM 877 C CA . GLY A 1 115 ? -8.998 -9.169 22.961 1.00 82.56 115 GLY A CA 1
ATOM 878 C C . GLY A 1 115 ? -8.377 -10.438 22.386 1.00 82.56 115 GLY A C 1
ATOM 879 O O . GLY A 1 115 ? -7.627 -11.159 23.035 1.00 82.56 115 GLY A O 1
ATOM 880 N N . ARG A 1 116 ? -8.647 -10.661 21.096 1.00 85.12 116 ARG A N 1
ATOM 881 C CA . ARG A 1 116 ? -7.837 -11.524 20.226 1.00 85.12 116 ARG A CA 1
ATOM 882 C C . ARG A 1 116 ? -6.957 -10.639 19.361 1.00 85.12 116 ARG A C 1
ATOM 884 O O . ARG A 1 116 ? -7.411 -9.608 18.869 1.00 85.12 116 ARG A O 1
ATOM 891 N N . TRP A 1 117 ? -5.721 -11.057 19.152 1.00 88.06 117 TRP A N 1
ATOM 892 C CA . TRP A 1 117 ? -4.735 -10.295 18.401 1.00 88.06 117 TRP A CA 1
ATOM 893 C C . TRP A 1 117 ? -3.867 -11.233 17.564 1.00 88.06 117 TRP A C 1
ATOM 895 O O . TRP A 1 117 ? -3.889 -12.450 17.741 1.00 88.06 117 TRP A O 1
ATOM 905 N N . GLY A 1 118 ? -3.116 -10.657 16.632 1.00 87.00 118 GLY A N 1
ATOM 906 C CA . GLY A 1 118 ? -2.127 -11.379 15.844 1.00 87.00 118 GLY A CA 1
ATOM 907 C C . GLY A 1 118 ? -1.151 -10.413 15.186 1.00 87.00 118 GLY A C 1
ATOM 908 O O . GLY A 1 118 ? -1.494 -9.258 14.929 1.00 87.00 118 GLY A O 1
ATOM 909 N N . VAL A 1 119 ? 0.061 -10.890 14.907 1.00 87.00 119 VAL A N 1
ATOM 910 C CA . VAL A 1 119 ? 1.076 -10.118 14.181 1.00 87.00 119 VAL A CA 1
ATOM 911 C C . VAL A 1 119 ? 0.842 -10.278 12.683 1.00 87.00 119 VAL A C 1
ATOM 913 O O . VAL A 1 119 ? 0.850 -11.389 12.154 1.00 87.00 119 VAL A O 1
ATOM 916 N N . SER A 1 120 ? 0.623 -9.159 11.996 1.00 82.44 120 SER A N 1
ATOM 917 C CA . SER A 1 120 ? 0.555 -9.136 10.537 1.00 82.44 120 SER A CA 1
ATOM 918 C C . SER A 1 120 ? 1.958 -8.963 9.970 1.00 82.44 120 SER A C 1
ATOM 920 O O . SER A 1 120 ? 2.638 -7.997 10.306 1.00 82.44 120 SER A O 1
ATOM 922 N N . HIS A 1 121 ? 2.378 -9.866 9.089 1.00 83.50 121 HIS A N 1
ATOM 923 C CA . HIS A 1 121 ? 3.649 -9.733 8.385 1.00 83.50 121 HIS A CA 1
ATOM 924 C C . HIS A 1 121 ? 3.442 -8.862 7.147 1.00 83.50 121 HIS A C 1
ATOM 926 O O . HIS A 1 121 ? 2.838 -9.301 6.165 1.00 83.50 121 HIS A O 1
ATOM 932 N N . ALA A 1 122 ? 3.913 -7.617 7.216 1.00 77.06 122 ALA A N 1
ATOM 933 C CA . ALA A 1 122 ? 3.937 -6.733 6.060 1.00 77.06 122 ALA A CA 1
ATOM 934 C C . ALA A 1 122 ? 4.915 -7.275 5.007 1.00 77.06 122 ALA A C 1
ATOM 936 O O . ALA A 1 122 ? 5.949 -7.861 5.339 1.00 77.06 122 ALA A O 1
ATOM 937 N N . ARG A 1 123 ? 4.578 -7.090 3.731 1.00 77.31 123 ARG A N 1
ATOM 938 C CA . ARG A 1 123 ? 5.494 -7.346 2.617 1.00 77.31 123 ARG A CA 1
ATOM 939 C C . ARG A 1 123 ? 6.022 -6.010 2.094 1.00 77.31 123 ARG A C 1
ATOM 941 O O . ARG A 1 123 ? 5.297 -5.024 2.187 1.00 77.31 123 ARG A O 1
ATOM 948 N N . PRO A 1 124 ? 7.253 -5.969 1.563 1.00 75.06 124 PRO A N 1
ATOM 949 C CA . PRO A 1 124 ? 7.751 -4.786 0.875 1.00 75.06 124 PRO A CA 1
ATOM 950 C C . PRO A 1 124 ? 6.871 -4.421 -0.336 1.00 75.06 124 PRO A C 1
ATOM 952 O O . PRO A 1 124 ? 6.375 -5.342 -0.992 1.00 75.06 124 PRO A O 1
ATOM 955 N N . PRO A 1 125 ? 6.734 -3.128 -0.678 1.00 76.50 125 PRO A N 1
ATOM 956 C CA . PRO A 1 125 ? 7.208 -1.961 0.076 1.00 76.50 125 PRO A CA 1
ATOM 957 C C . PRO A 1 125 ? 6.381 -1.722 1.353 1.00 76.50 125 PRO A C 1
ATOM 959 O O . PRO A 1 125 ? 5.155 -1.793 1.347 1.00 76.50 125 PRO A O 1
ATOM 962 N N . THR A 1 126 ? 7.057 -1.456 2.474 1.00 70.44 126 THR A N 1
ATOM 963 C CA . THR A 1 126 ? 6.415 -1.242 3.784 1.00 70.44 126 THR A CA 1
ATOM 964 C C . THR A 1 126 ? 6.076 0.232 3.995 1.00 70.44 126 THR A C 1
ATOM 966 O O . THR A 1 126 ? 6.581 0.864 4.921 1.00 70.44 126 THR A O 1
ATOM 969 N N . GLU A 1 127 ? 5.246 0.770 3.106 1.00 80.94 127 GLU A N 1
ATOM 970 C CA . GLU A 1 127 ? 4.717 2.135 3.167 1.00 80.94 127 GLU A CA 1
ATOM 971 C C . GLU A 1 127 ? 3.222 2.123 3.507 1.00 80.94 127 GLU A C 1
ATOM 973 O O . GLU A 1 127 ? 2.537 1.106 3.329 1.00 80.94 127 GLU A O 1
ATOM 978 N N . SER A 1 128 ? 2.697 3.263 3.970 1.00 82.75 128 SER A N 1
ATOM 979 C CA . SER A 1 128 ? 1.291 3.385 4.366 1.00 82.75 128 SER A CA 1
ATOM 980 C C . SER A 1 128 ? 0.346 2.969 3.238 1.00 82.75 128 SER A C 1
ATOM 982 O O . SER A 1 128 ? -0.561 2.173 3.473 1.00 82.75 128 SER A O 1
ATOM 984 N N . ARG A 1 129 ? 0.553 3.430 1.997 1.00 85.75 129 ARG A N 1
ATOM 985 C CA . ARG A 1 129 ? -0.351 3.144 0.866 1.00 85.75 129 ARG A CA 1
ATOM 986 C C . ARG A 1 129 ? -0.497 1.638 0.565 1.00 85.75 129 ARG A C 1
ATOM 988 O O . ARG A 1 129 ? -1.622 1.142 0.681 1.00 85.75 129 ARG A O 1
ATOM 995 N N . PRO A 1 130 ? 0.572 0.888 0.231 1.00 83.75 130 PRO A N 1
ATOM 996 C CA . PRO A 1 130 ? 0.469 -0.549 -0.024 1.00 83.75 130 PRO A CA 1
ATOM 997 C C . PRO A 1 130 ? -0.097 -1.331 1.168 1.00 83.75 130 PRO A C 1
ATOM 999 O O . PRO A 1 130 ? -0.865 -2.282 0.984 1.00 83.75 130 PRO A O 1
ATOM 1002 N N . GLY A 1 131 ? 0.215 -0.901 2.398 1.00 85.31 131 GLY A N 1
ATOM 1003 C CA . GLY A 1 131 ? -0.378 -1.447 3.618 1.00 85.31 131 GLY A CA 1
ATOM 1004 C C . GLY A 1 131 ? -1.897 -1.264 3.671 1.00 85.31 131 GLY A C 1
ATOM 1005 O O . GLY A 1 131 ? -2.624 -2.228 3.925 1.00 85.31 131 GLY A O 1
ATOM 1006 N N . HIS A 1 132 ? -2.393 -0.060 3.377 1.00 87.06 132 HIS A N 1
ATOM 1007 C CA . HIS A 1 132 ? -3.826 0.224 3.329 1.00 87.06 132 HIS A CA 1
ATOM 1008 C C . HIS A 1 132 ? -4.529 -0.585 2.235 1.00 87.06 132 HIS A C 1
ATOM 1010 O O . HIS A 1 132 ? -5.550 -1.195 2.544 1.00 87.06 132 HIS A O 1
ATOM 1016 N N . VAL A 1 133 ? -3.965 -0.691 1.021 1.00 87.25 133 VAL A N 1
ATOM 1017 C CA . VAL A 1 133 ? -4.524 -1.526 -0.068 1.00 87.25 133 VAL A CA 1
ATOM 1018 C C . VAL A 1 133 ? -4.697 -2.977 0.391 1.00 87.25 133 VAL A C 1
ATOM 1020 O O . VAL A 1 133 ? -5.806 -3.515 0.348 1.00 87.25 133 VAL A O 1
ATOM 1023 N N . ALA A 1 134 ? -3.643 -3.580 0.950 1.00 86.25 134 ALA A N 1
ATOM 1024 C CA . ALA A 1 134 ? -3.695 -4.949 1.466 1.00 86.25 134 ALA A CA 1
ATOM 1025 C C . ALA A 1 134 ? -4.746 -5.132 2.564 1.00 86.25 134 ALA A C 1
ATOM 1027 O O . ALA A 1 134 ? -5.363 -6.191 2.702 1.00 86.25 134 ALA A O 1
ATOM 1028 N N . ILE A 1 135 ? -4.976 -4.088 3.353 1.00 85.00 135 ILE A N 1
ATOM 1029 C CA . ILE A 1 135 ? -5.916 -4.112 4.459 1.00 85.00 135 ILE A CA 1
ATOM 1030 C C . ILE A 1 135 ? -7.364 -3.981 3.969 1.00 85.00 135 ILE A C 1
ATOM 1032 O O . ILE A 1 135 ? -8.218 -4.734 4.444 1.00 85.00 135 ILE A O 1
ATOM 1036 N N . ILE A 1 136 ? -7.650 -3.044 3.070 1.00 86.19 136 ILE A N 1
ATOM 1037 C CA . ILE A 1 136 ? -9.021 -2.713 2.656 1.00 86.19 136 ILE A CA 1
ATOM 1038 C C . ILE A 1 136 ? -9.515 -3.565 1.488 1.00 86.19 136 ILE A C 1
ATOM 1040 O O . ILE A 1 136 ? -10.716 -3.790 1.389 1.00 86.19 136 ILE A O 1
ATOM 1044 N N . ALA A 1 137 ? -8.615 -4.038 0.627 1.00 85.44 137 ALA A N 1
ATOM 1045 C CA . ALA A 1 137 ? -8.955 -4.786 -0.582 1.00 85.44 137 ALA A CA 1
ATOM 1046 C C . ALA A 1 137 ? -8.540 -6.263 -0.506 1.00 85.44 137 ALA A C 1
ATOM 1048 O O . ALA A 1 137 ? -9.038 -7.095 -1.256 1.00 85.44 137 ALA A O 1
ATOM 1049 N N . GLY A 1 138 ? -7.661 -6.621 0.438 1.00 83.62 138 GLY A N 1
ATOM 1050 C CA . GLY A 1 138 ? -7.290 -8.015 0.691 1.00 83.62 138 GLY A CA 1
ATOM 1051 C C . GLY A 1 138 ? -6.246 -8.594 -0.267 1.00 83.62 138 GLY A C 1
ATOM 1052 O O . GLY A 1 138 ? -6.014 -9.801 -0.236 1.00 83.62 138 GLY A O 1
ATOM 1053 N N . PHE A 1 139 ? -5.591 -7.764 -1.080 1.00 85.50 139 PHE A N 1
ATOM 1054 C CA . PHE A 1 139 ? -4.486 -8.154 -1.957 1.00 85.50 139 PHE A CA 1
ATOM 1055 C C . PHE A 1 139 ? -3.382 -7.081 -1.955 1.00 85.50 139 PHE A C 1
ATOM 1057 O O . PHE A 1 139 ? -3.608 -5.954 -1.522 1.00 85.50 139 PHE A O 1
ATOM 1064 N N . TYR A 1 140 ? -2.167 -7.435 -2.378 1.00 85.50 140 TYR A N 1
ATOM 1065 C CA . TYR A 1 140 ? -1.035 -6.498 -2.396 1.00 85.50 140 TYR A CA 1
ATOM 1066 C C . TYR A 1 140 ? -1.228 -5.375 -3.413 1.00 85.50 140 TYR A C 1
ATOM 1068 O O . TYR A 1 140 ? -1.929 -5.553 -4.399 1.00 85.50 140 TYR A O 1
ATOM 1076 N N . GLU A 1 141 ? -0.577 -4.233 -3.204 1.00 84.38 141 GLU A N 1
ATOM 1077 C CA . GLU A 1 141 ? -0.618 -3.158 -4.194 1.00 84.38 141 GLU A CA 1
ATOM 1078 C C . GLU A 1 141 ? -0.222 -3.655 -5.588 1.00 84.38 141 GLU A C 1
ATOM 1080 O O . GLU A 1 141 ? 0.722 -4.429 -5.750 1.00 84.38 141 GLU A O 1
ATOM 1085 N N . ASP A 1 142 ? -0.975 -3.194 -6.584 1.00 85.12 142 ASP A N 1
ATOM 1086 C CA . ASP A 1 142 ? -0.726 -3.500 -7.979 1.00 85.12 142 ASP A CA 1
ATOM 1087 C C . ASP A 1 142 ? 0.610 -2.877 -8.420 1.00 85.12 142 ASP A C 1
ATOM 1089 O O . ASP A 1 142 ? 0.728 -1.646 -8.440 1.00 85.12 142 ASP A O 1
ATOM 1093 N N . PRO A 1 143 ? 1.610 -3.686 -8.825 1.00 81.38 143 PRO A N 1
ATOM 1094 C CA . PRO A 1 143 ? 2.895 -3.175 -9.291 1.00 81.38 143 PRO A CA 1
ATOM 1095 C C . PRO A 1 143 ? 2.759 -2.184 -10.453 1.00 81.38 143 PRO A C 1
ATOM 1097 O O . PRO A 1 143 ? 3.581 -1.276 -10.592 1.00 81.38 143 PRO A O 1
ATOM 1100 N N . SER A 1 144 ? 1.702 -2.295 -11.265 1.00 81.75 144 SER A N 1
ATOM 1101 C CA . SER A 1 144 ? 1.441 -1.365 -12.366 1.00 81.75 144 SER A CA 1
ATOM 1102 C C . SER A 1 144 ? 1.241 0.084 -11.901 1.00 81.75 144 SER A C 1
ATOM 1104 O O . SER A 1 144 ? 1.378 1.005 -12.712 1.00 81.75 144 SER A O 1
ATOM 1106 N N . ALA A 1 145 ? 1.009 0.331 -10.603 1.00 81.19 145 ALA A N 1
ATOM 1107 C CA . ALA A 1 145 ? 0.955 1.673 -10.020 1.00 81.19 145 ALA A CA 1
ATOM 1108 C C . ALA A 1 145 ? 2.252 2.479 -10.211 1.00 81.19 145 ALA A C 1
ATOM 1110 O O 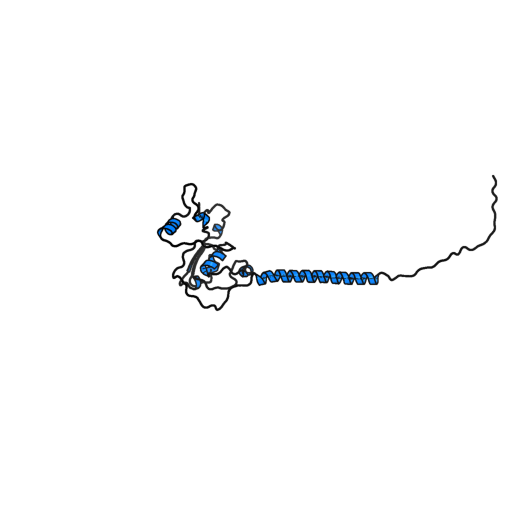. ALA A 1 145 ? 2.199 3.715 -10.227 1.00 81.19 145 ALA A O 1
ATOM 1111 N N . VAL A 1 146 ? 3.383 1.816 -10.496 1.00 79.62 146 VAL A N 1
ATOM 1112 C CA . VAL A 1 146 ? 4.625 2.478 -10.928 1.00 79.62 146 VAL A CA 1
ATOM 1113 C C . VAL A 1 146 ? 4.406 3.383 -12.147 1.00 79.62 146 VAL A C 1
ATOM 1115 O O . VAL A 1 146 ? 4.987 4.463 -12.236 1.00 79.62 146 VAL A O 1
ATOM 1118 N N . THR A 1 147 ? 3.503 3.002 -13.059 1.00 76.38 147 THR A N 1
ATOM 1119 C CA . THR A 1 147 ? 3.193 3.772 -14.278 1.00 76.38 147 THR A CA 1
ATOM 1120 C C . THR A 1 147 ? 2.472 5.089 -13.984 1.00 76.38 147 THR A C 1
ATOM 1122 O O . THR A 1 147 ? 2.475 6.003 -14.806 1.00 76.38 147 THR A O 1
ATOM 1125 N N . LYS A 1 148 ? 1.874 5.207 -12.793 1.00 77.56 148 LYS A N 1
ATOM 1126 C CA . LYS A 1 148 ? 1.226 6.418 -12.272 1.00 77.56 148 LYS A CA 1
ATOM 1127 C C . LYS A 1 148 ? 2.077 7.104 -11.201 1.00 77.56 148 LYS A C 1
ATOM 1129 O O . LYS A 1 148 ? 1.563 7.933 -10.450 1.00 77.56 148 LYS A O 1
ATOM 1134 N N . GLY A 1 149 ? 3.357 6.736 -11.103 1.00 75.44 149 GLY A N 1
ATOM 1135 C CA . GLY A 1 149 ? 4.278 7.261 -10.100 1.00 75.44 149 GLY A CA 1
ATOM 1136 C C . GLY A 1 149 ? 3.789 7.045 -8.670 1.00 75.44 149 GLY A C 1
ATOM 1137 O O . GLY A 1 149 ? 4.030 7.905 -7.832 1.00 75.44 149 GLY A O 1
ATOM 1138 N N . TRP A 1 150 ? 3.046 5.961 -8.411 1.00 72.38 150 TRP A N 1
ATOM 1139 C CA . TRP A 1 150 ? 2.504 5.630 -7.085 1.00 72.38 150 TRP A CA 1
ATOM 1140 C C . TRP A 1 150 ? 1.560 6.689 -6.491 1.00 72.38 150 TRP A C 1
ATOM 1142 O O . TRP A 1 150 ? 1.309 6.695 -5.289 1.00 72.38 150 TRP A O 1
ATOM 1152 N N . LYS A 1 151 ? 0.988 7.574 -7.325 1.00 72.12 151 LYS A N 1
ATOM 1153 C CA . LYS A 1 151 ? 0.041 8.623 -6.888 1.00 72.12 151 LYS A CA 1
ATOM 1154 C C . LYS A 1 151 ? -1.423 8.224 -7.008 1.00 72.12 151 LYS A C 1
ATOM 1156 O O . LYS A 1 151 ? -2.268 8.733 -6.291 1.00 72.12 151 LYS A O 1
ATOM 1161 N N . ALA A 1 152 ? -1.727 7.258 -7.868 1.00 72.62 152 ALA A N 1
ATOM 1162 C CA . ALA A 1 152 ? -3.078 6.742 -8.067 1.00 72.62 152 ALA A CA 1
ATOM 1163 C C . ALA A 1 152 ? -3.034 5.246 -8.372 1.00 72.62 152 ALA A C 1
ATOM 1165 O O . ALA A 1 152 ? -1.991 4.732 -8.785 1.00 72.62 152 ALA A O 1
ATOM 1166 N N . ASN A 1 153 ? -4.138 4.541 -8.140 1.00 70.75 153 ASN A N 1
ATOM 1167 C CA . ASN A 1 153 ? -4.271 3.168 -8.613 1.00 70.75 153 ASN A CA 1
ATOM 1168 C C . ASN A 1 153 ? -4.632 3.209 -10.106 1.00 70.75 153 ASN A C 1
ATOM 1170 O O . ASN A 1 153 ? -5.601 3.871 -10.471 1.00 70.75 153 ASN A O 1
ATOM 1174 N N . PRO A 1 154 ? -3.851 2.563 -10.987 1.00 67.19 154 PRO A N 1
ATOM 1175 C CA . PRO A 1 154 ? -4.144 2.526 -12.420 1.00 67.19 154 PRO A CA 1
ATOM 1176 C C . PRO A 1 154 ? -5.342 1.630 -12.745 1.00 67.19 154 PRO A C 1
ATOM 1178 O O . PRO A 1 154 ? -5.949 1.797 -13.799 1.00 67.19 154 PRO A O 1
ATOM 1181 N N . VAL A 1 155 ? -5.660 0.693 -11.851 1.00 71.19 155 VAL A N 1
ATOM 1182 C CA . VAL A 1 155 ? -6.757 -0.262 -11.967 1.00 71.19 155 VAL A CA 1
ATOM 1183 C C . VAL A 1 155 ? -7.640 -0.115 -10.736 1.00 71.19 155 VAL A C 1
ATOM 1185 O O . VAL A 1 155 ? -7.155 -0.166 -9.603 1.00 71.19 155 VAL A O 1
ATOM 1188 N N . GLU A 1 156 ? -8.933 0.095 -10.961 1.00 78.50 156 GLU A N 1
ATOM 1189 C CA . GLU A 1 156 ? -9.920 0.136 -9.887 1.00 78.50 156 GLU A CA 1
ATOM 1190 C C . GLU A 1 156 ? -10.157 -1.271 -9.331 1.00 78.50 156 GLU A C 1
ATOM 1192 O O . GLU A 1 156 ? -10.194 -2.261 -10.066 1.00 78.50 156 GLU A O 1
ATOM 1197 N N . PHE A 1 157 ? -10.330 -1.359 -8.017 1.00 83.19 157 PHE A N 1
ATOM 1198 C CA . PHE A 1 157 ? -10.641 -2.600 -7.325 1.00 83.19 157 PHE A CA 1
ATOM 1199 C C . PHE A 1 157 ? -11.740 -2.376 -6.297 1.00 83.19 157 PHE A C 1
ATOM 1201 O O . PHE A 1 157 ? -11.879 -1.288 -5.737 1.00 83.19 157 PHE A O 1
ATOM 1208 N N . ASP A 1 158 ? -12.500 -3.435 -6.030 1.00 85.62 158 ASP A N 1
ATOM 1209 C CA . ASP A 1 158 ? -13.489 -3.427 -4.962 1.00 85.62 158 ASP A CA 1
ATOM 1210 C C . ASP A 1 158 ? -12.788 -3.485 -3.599 1.00 85.62 158 ASP A C 1
ATOM 1212 O O . ASP A 1 158 ? -11.834 -4.241 -3.393 1.00 85.62 158 ASP A O 1
ATOM 1216 N N . SER A 1 159 ? -13.246 -2.661 -2.662 1.00 87.56 159 SER A N 1
ATOM 1217 C CA . SER A 1 159 ? -12.685 -2.573 -1.317 1.00 87.56 159 SER A CA 1
ATOM 1218 C C . SER A 1 159 ? -13.783 -2.595 -0.264 1.00 87.56 159 SER A C 1
ATOM 1220 O O . SER A 1 159 ? -14.958 -2.351 -0.539 1.00 87.56 159 SER A O 1
ATOM 1222 N N . VAL A 1 160 ? -13.399 -2.806 0.995 1.00 87.44 160 VAL A N 1
ATOM 1223 C CA . VAL A 1 160 ? -14.329 -2.692 2.127 1.00 87.44 160 VAL A CA 1
ATOM 1224 C C . VAL A 1 160 ? -15.015 -1.323 2.160 1.00 87.44 160 VAL A C 1
ATOM 1226 O O . VAL A 1 160 ? -16.152 -1.243 2.617 1.00 87.44 160 VAL A O 1
ATOM 1229 N N . PHE A 1 161 ? -14.383 -0.253 1.665 1.00 89.31 161 PHE A N 1
ATOM 1230 C CA . PHE A 1 161 ? -15.024 1.060 1.598 1.00 89.31 161 PHE A CA 1
ATOM 1231 C C . PHE A 1 161 ? -16.164 1.083 0.578 1.00 89.31 161 PHE A C 1
ATOM 1233 O O . PHE A 1 161 ? -17.246 1.561 0.903 1.00 89.31 161 PHE A O 1
ATOM 1240 N N . ASN A 1 162 ? -15.982 0.479 -0.599 1.00 88.69 162 ASN A N 1
ATOM 1241 C CA . ASN A 1 162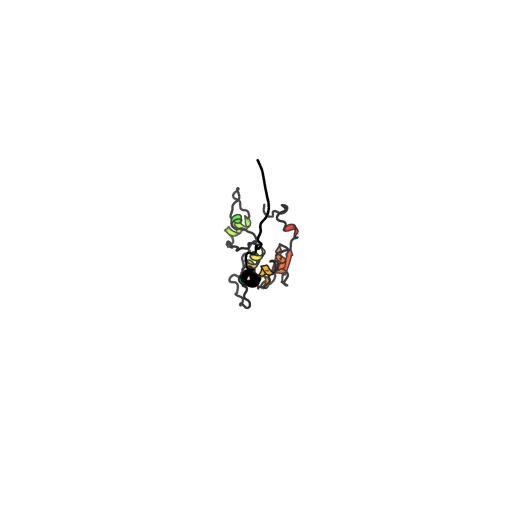 ? -17.037 0.338 -1.610 1.00 88.69 162 ASN A CA 1
ATOM 1242 C C . ASN A 1 162 ? -18.236 -0.468 -1.082 1.00 88.69 162 ASN A C 1
ATOM 1244 O O . ASN A 1 162 ? -19.377 -0.127 -1.373 1.00 88.69 162 ASN A O 1
ATOM 1248 N N . GLN A 1 163 ? -17.977 -1.484 -0.254 1.00 87.25 163 GLN A N 1
ATOM 1249 C CA . GLN A 1 163 ? -18.999 -2.351 0.350 1.00 87.25 163 GLN A CA 1
ATOM 1250 C C . GLN A 1 163 ? -19.562 -1.822 1.685 1.00 87.25 163 GLN A C 1
ATOM 1252 O O . GLN A 1 163 ? -20.396 -2.471 2.320 1.00 87.25 163 GLN A O 1
ATOM 1257 N N . SER A 1 164 ? -19.092 -0.665 2.156 1.00 88.50 164 SER A N 1
ATOM 1258 C CA . SER A 1 164 ? -19.560 -0.052 3.402 1.00 88.50 164 SER A CA 1
ATOM 1259 C C . SER A 1 164 ? -20.732 0.889 3.147 1.00 88.50 164 SER A C 1
ATOM 1261 O O . SER A 1 164 ? -20.796 1.559 2.125 1.00 88.50 164 SER A O 1
A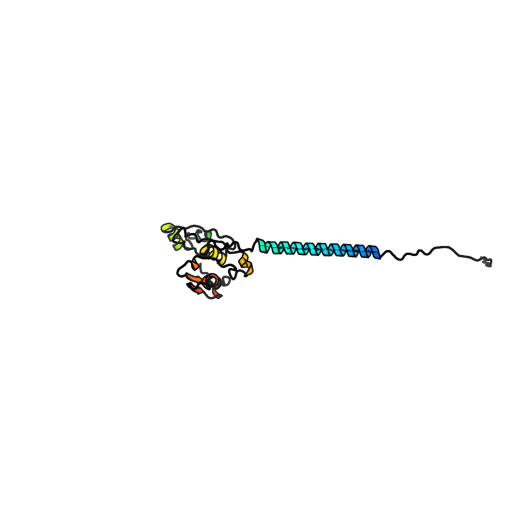TOM 1263 N N . ARG A 1 165 ? -21.637 1.016 4.126 1.00 91.00 165 ARG A N 1
ATOM 1264 C CA . ARG A 1 165 ? -22.716 2.019 4.074 1.00 91.00 165 ARG A CA 1
ATOM 1265 C C . ARG A 1 165 ? -22.171 3.452 4.069 1.00 91.00 165 ARG A C 1
ATOM 1267 O O . ARG A 1 165 ? -22.762 4.323 3.446 1.00 91.00 165 ARG A O 1
ATOM 1274 N N . HIS A 1 166 ? -21.106 3.695 4.829 1.00 93.19 166 HIS A N 1
ATOM 1275 C CA . HIS A 1 166 ? -20.442 4.992 4.929 1.00 93.19 166 HIS A CA 1
ATOM 1276 C C . HIS A 1 166 ? -19.010 4.807 5.429 1.00 93.19 166 HIS A C 1
ATOM 1278 O O . HIS A 1 166 ? -18.776 3.972 6.308 1.00 93.19 166 HIS A O 1
ATOM 1284 N N . THR A 1 167 ? -18.073 5.603 4.922 1.00 92.06 167 THR A N 1
ATOM 1285 C CA . THR A 1 167 ? -16.663 5.575 5.334 1.00 92.06 167 THR A CA 1
ATOM 1286 C C . THR A 1 167 ? -16.262 6.907 5.955 1.00 92.06 167 THR A C 1
ATOM 1288 O O . THR A 1 167 ? -16.447 7.959 5.354 1.00 92.06 167 THR A O 1
ATOM 1291 N N . PHE A 1 168 ? -15.680 6.860 7.152 1.00 92.88 168 PHE A N 1
ATOM 1292 C CA . PHE A 1 168 ? -15.033 8.013 7.776 1.00 92.88 168 PHE A CA 1
ATOM 1293 C C . PHE A 1 168 ? -13.519 7.848 7.684 1.00 92.88 168 PHE A C 1
ATOM 1295 O O . PHE A 1 168 ? -13.004 6.809 8.104 1.00 92.88 168 PHE A O 1
ATOM 1302 N N . ALA A 1 169 ? -12.814 8.846 7.155 1.00 91.12 169 ALA A N 1
ATOM 1303 C CA . ALA A 1 169 ? -11.363 8.784 6.998 1.00 91.12 169 ALA A CA 1
ATOM 1304 C C . ALA A 1 169 ? -10.689 10.095 7.408 1.00 91.12 169 ALA A C 1
ATOM 1306 O O . ALA A 1 169 ? -11.050 11.168 6.940 1.00 91.12 169 ALA A O 1
ATOM 1307 N N . PHE A 1 170 ? -9.675 10.002 8.262 1.00 91.31 170 PHE A N 1
ATOM 1308 C CA . PHE A 1 170 ? -8.868 11.145 8.671 1.00 91.31 170 PHE A CA 1
ATOM 1309 C C . PHE A 1 170 ? -7.398 10.757 8.647 1.00 91.31 170 PHE A C 1
ATOM 1311 O O . PHE A 1 170 ? -7.055 9.666 9.104 1.00 91.31 170 PHE A O 1
ATOM 1318 N N . GLY A 1 171 ? -6.536 11.618 8.114 1.00 89.19 171 GLY A N 1
ATOM 1319 C CA . GLY A 1 171 ? -5.117 11.296 8.006 1.00 89.19 171 GLY A CA 1
ATOM 1320 C C . GLY A 1 171 ? -4.364 12.151 6.999 1.00 89.19 171 GLY A C 1
ATOM 1321 O O . GLY A 1 171 ? -4.686 13.322 6.802 1.00 89.19 171 GLY A O 1
ATOM 1322 N N . SER A 1 172 ? -3.346 11.541 6.397 1.00 87.44 172 SER A N 1
ATOM 1323 C CA . SER A 1 172 ? -2.425 12.199 5.473 1.00 87.44 172 SER A CA 1
ATOM 1324 C C . SER A 1 172 ? -3.136 12.734 4.221 1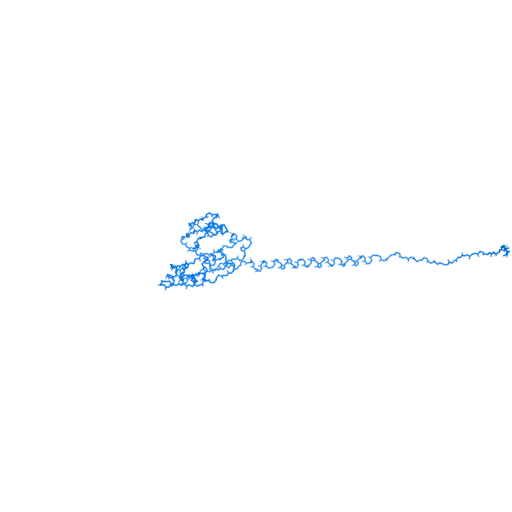.00 87.44 172 SER A C 1
ATOM 1326 O O . SER A 1 172 ? -3.961 12.008 3.643 1.00 87.44 172 SER A O 1
ATOM 1328 N N . PRO A 1 173 ? -2.803 13.961 3.772 1.00 89.06 173 PRO A N 1
ATOM 1329 C CA . PRO A 1 173 ? -3.264 14.504 2.495 1.00 89.06 173 PRO A CA 1
ATOM 1330 C C . PRO A 1 173 ? -2.797 13.696 1.277 1.00 89.06 173 PRO A C 1
ATOM 1332 O O . PRO A 1 173 ? -3.476 13.721 0.253 1.00 89.06 173 PRO A O 1
ATOM 1335 N N . ASP A 1 174 ? -1.724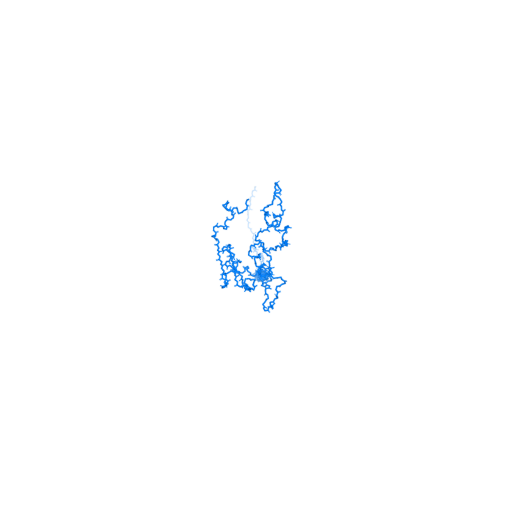 12.913 1.394 1.00 84.81 174 ASP A N 1
ATOM 1336 C CA . ASP A 1 174 ? -1.242 12.045 0.316 1.00 84.81 174 ASP A CA 1
ATOM 1337 C C . ASP A 1 174 ? -1.964 10.691 0.259 1.00 84.81 174 ASP A C 1
ATOM 1339 O O . ASP A 1 174 ? -1.980 10.048 -0.787 1.00 84.81 174 ASP A O 1
ATOM 1343 N N . ILE A 1 175 ? -2.585 10.236 1.355 1.00 87.19 175 ILE A N 1
ATOM 1344 C CA . ILE A 1 175 ? -3.186 8.892 1.447 1.00 87.19 175 ILE A CA 1
ATOM 1345 C C . ILE A 1 175 ? -4.712 8.928 1.400 1.00 87.19 175 ILE A C 1
ATOM 1347 O O . ILE A 1 175 ? -5.332 8.154 0.669 1.00 87.19 175 ILE A O 1
ATOM 1351 N N . VAL A 1 176 ? -5.343 9.803 2.187 1.00 89.69 176 VAL A N 1
ATOM 1352 C CA . VAL A 1 176 ? -6.806 9.810 2.348 1.00 89.69 176 VAL A CA 1
ATOM 1353 C C . VAL A 1 176 ? -7.534 10.068 1.022 1.00 89.69 176 VAL A C 1
ATOM 1355 O O . VAL A 1 176 ? -8.453 9.299 0.704 1.00 89.69 176 VAL A O 1
ATOM 1358 N N . PRO A 1 177 ? -7.135 11.062 0.200 1.00 89.12 177 PRO A N 1
ATOM 1359 C CA . PRO A 1 177 ? -7.822 11.332 -1.059 1.00 89.12 177 PRO A CA 1
ATOM 1360 C C . PRO A 1 177 ? -7.736 10.169 -2.048 1.00 89.12 177 PRO A C 1
ATOM 1362 O O . PRO A 1 177 ? -8.694 9.951 -2.785 1.00 89.12 177 PRO A O 1
ATOM 1365 N N . ILE A 1 178 ? -6.658 9.376 -2.037 1.00 85.31 178 ILE A N 1
ATOM 1366 C CA . ILE A 1 178 ? -6.498 8.225 -2.946 1.00 85.31 178 ILE A CA 1
ATOM 1367 C C . ILE A 1 178 ? -7.658 7.234 -2.792 1.00 85.31 178 ILE A C 1
ATOM 1369 O O . ILE A 1 178 ? -8.118 6.670 -3.782 1.00 85.31 178 ILE A O 1
ATOM 1373 N N . PHE A 1 179 ? -8.137 7.030 -1.564 1.00 87.38 179 PHE A N 1
ATOM 1374 C CA . PHE A 1 179 ? -9.176 6.041 -1.274 1.00 87.38 179 PHE A CA 1
ATOM 1375 C C . PHE A 1 179 ? -10.581 6.629 -1.163 1.00 87.38 179 PHE A C 1
ATOM 1377 O O . PHE A 1 179 ? -11.545 5.912 -1.406 1.00 87.38 179 PHE A O 1
ATOM 1384 N N . CYS A 1 180 ? -10.712 7.897 -0.763 1.00 89.38 180 CYS A N 1
ATOM 1385 C CA . CYS A 1 180 ? -12.017 8.481 -0.437 1.00 89.38 180 CYS A CA 1
ATOM 1386 C C . CYS A 1 180 ? -12.527 9.483 -1.478 1.00 89.38 180 CYS A C 1
ATOM 1388 O O . CYS A 1 180 ? -13.733 9.701 -1.549 1.00 89.38 180 CYS A O 1
ATOM 1390 N N . SER A 1 181 ? -11.658 10.079 -2.303 1.00 86.19 181 SER A N 1
ATOM 1391 C CA . SER A 1 181 ? -12.077 11.140 -3.239 1.00 86.19 181 SER A CA 1
ATOM 1392 C C . SER A 1 181 ? -13.094 10.675 -4.285 1.00 86.19 181 SER A C 1
ATOM 1394 O O . SER A 1 181 ? -13.929 11.468 -4.712 1.00 86.19 181 SER A O 1
ATOM 1396 N N . SER A 1 182 ? -13.060 9.396 -4.665 1.00 85.31 182 SER A N 1
ATOM 1397 C CA . SER A 1 182 ? -13.982 8.786 -5.629 1.00 85.31 182 SER A CA 1
ATOM 1398 C C . SER A 1 182 ? -15.207 8.121 -4.987 1.00 85.31 182 SER A C 1
ATOM 1400 O O . SER A 1 182 ? -16.059 7.598 -5.704 1.00 85.31 182 SER A O 1
ATOM 1402 N N . LEU A 1 183 ? -15.332 8.137 -3.653 1.00 89.12 183 LEU A N 1
ATOM 1403 C CA . LEU A 1 183 ? -16.433 7.496 -2.929 1.00 89.12 183 LEU A CA 1
ATOM 1404 C C . LEU A 1 183 ? -17.490 8.521 -2.511 1.00 89.12 183 LEU A C 1
ATOM 1406 O O . LEU A 1 183 ? -17.247 9.356 -1.637 1.00 89.12 183 LEU A O 1
ATOM 1410 N N . SER A 1 184 ? -18.700 8.402 -3.066 1.00 90.31 184 SER A N 1
ATOM 1411 C CA . SER A 1 184 ? -19.833 9.281 -2.735 1.00 90.31 184 SER A CA 1
ATOM 1412 C C . SER A 1 184 ? -20.304 9.155 -1.284 1.00 90.31 184 SER A C 1
ATOM 1414 O O . SER A 1 184 ? -20.826 10.108 -0.714 1.00 90.31 184 SER A O 1
ATOM 1416 N N . HIS A 1 185 ? -20.131 7.981 -0.674 1.00 93.62 185 HIS A N 1
ATOM 1417 C CA . HIS A 1 185 ? -20.516 7.677 0.709 1.00 93.62 185 HIS A CA 1
ATOM 1418 C C . HIS A 1 185 ? -19.318 7.752 1.660 1.00 93.62 185 HIS A C 1
ATOM 1420 O O . HIS A 1 185 ? -19.093 6.869 2.492 1.00 93.62 185 HIS A O 1
ATOM 1426 N N . SER A 1 186 ? -18.520 8.810 1.527 1.00 93.38 186 SER A N 1
ATOM 1427 C CA . SER A 1 186 ? -17.377 9.053 2.400 1.00 93.38 186 SER A CA 1
ATOM 1428 C C . SER A 1 186 ? -17.421 10.442 3.035 1.00 93.38 186 SER A C 1
ATOM 1430 O O . SER A 1 186 ? -17.857 11.424 2.438 1.00 93.38 186 SER A O 1
ATOM 1432 N N . THR A 1 187 ? -16.977 10.526 4.284 1.00 95.25 187 THR A N 1
ATOM 1433 C CA . THR A 1 187 ? -16.682 11.783 4.972 1.00 95.25 187 THR A CA 1
ATOM 1434 C C . THR A 1 187 ? -15.230 11.731 5.377 1.00 95.25 187 THR A C 1
ATOM 1436 O O . THR A 1 187 ? -14.829 10.853 6.143 1.00 95.25 187 THR A O 1
ATOM 1439 N N . TRP A 1 188 ? -14.435 12.656 4.860 1.00 93.69 188 TRP A N 1
ATOM 1440 C CA . TRP A 1 188 ? -13.008 12.619 5.093 1.00 93.69 188 TRP A CA 1
ATOM 1441 C C . TRP A 1 188 ? -12.412 13.999 5.317 1.00 93.69 188 TRP A C 1
ATOM 1443 O O . TRP A 1 188 ? -12.965 15.010 4.891 1.00 93.69 188 TRP A O 1
ATOM 1453 N N . GLY A 1 189 ? -11.291 14.019 6.029 1.00 92.75 189 GLY A N 1
ATOM 1454 C CA . GLY A 1 189 ? -10.524 15.223 6.312 1.00 92.75 189 GLY A CA 1
ATOM 1455 C C . GLY A 1 189 ? -9.040 14.905 6.395 1.00 92.75 189 GLY A C 1
ATOM 1456 O O . GLY A 1 189 ? -8.645 13.807 6.782 1.00 92.75 189 GLY A O 1
ATOM 1457 N N . THR A 1 190 ? -8.209 15.865 6.022 1.00 93.25 190 THR A N 1
ATOM 1458 C CA . THR A 1 190 ? -6.754 15.712 6.037 1.00 93.25 190 THR A CA 1
ATOM 1459 C C . THR A 1 190 ? -6.139 16.745 6.958 1.00 93.25 190 THR A C 1
ATOM 1461 O O . THR A 1 190 ? -6.661 17.852 7.094 1.00 93.25 190 THR A O 1
ATOM 1464 N N . TYR A 1 191 ? -5.033 16.390 7.600 1.00 89.69 191 TYR A N 1
ATOM 1465 C CA . TYR A 1 191 ? -4.208 17.389 8.272 1.00 89.69 191 TYR A CA 1
ATOM 1466 C C . TYR A 1 191 ? -3.347 18.157 7.234 1.00 89.69 191 TYR A C 1
ATOM 1468 O O . TYR A 1 191 ? -3.223 17.696 6.095 1.00 89.69 191 TYR A O 1
ATOM 1476 N N . PRO A 1 192 ? -2.781 19.333 7.572 1.00 88.31 192 PRO A N 1
ATOM 1477 C CA . PRO A 1 192 ? -1.946 20.114 6.650 1.00 88.31 192 PRO A CA 1
ATOM 1478 C C . PRO A 1 192 ? -0.650 19.394 6.244 1.00 88.31 192 PRO A C 1
ATOM 1480 O O . PRO A 1 192 ? -0.021 18.754 7.081 1.00 88.31 192 PRO A O 1
ATOM 1483 N N . HIS A 1 193 ? -0.191 19.564 4.998 1.00 85.81 193 HIS A N 1
ATOM 1484 C CA . HIS A 1 193 ? 1.054 18.946 4.496 1.00 85.81 193 HIS A CA 1
ATOM 1485 C C . HIS A 1 193 ? 2.296 19.253 5.351 1.00 85.81 193 HIS A C 1
ATOM 1487 O O . HIS A 1 193 ? 3.215 18.446 5.422 1.00 85.81 193 HIS A O 1
ATOM 1493 N N . GLU A 1 194 ? 2.320 20.393 6.042 1.00 83.44 194 GLU A N 1
ATOM 1494 C CA . GLU A 1 194 ? 3.409 20.787 6.948 1.00 83.44 194 GLU A CA 1
ATOM 1495 C C . GLU A 1 194 ? 3.658 19.767 8.070 1.00 83.44 194 GLU A C 1
ATOM 1497 O O . GLU A 1 194 ? 4.765 19.668 8.591 1.00 83.44 194 GLU A O 1
ATOM 1502 N N . TYR A 1 195 ? 2.640 18.989 8.447 1.00 79.88 195 TYR A N 1
ATOM 1503 C CA . TYR A 1 195 ? 2.747 17.972 9.494 1.00 79.88 195 TYR A CA 1
ATOM 1504 C C . TYR A 1 195 ? 3.329 16.642 8.991 1.00 79.88 195 TYR A C 1
ATOM 1506 O O . TYR A 1 195 ? 3.535 15.736 9.796 1.00 79.88 195 TYR A O 1
ATOM 1514 N N . GLU A 1 196 ? 3.613 16.518 7.690 1.00 76.38 196 GLU A N 1
ATOM 1515 C CA . GLU A 1 196 ? 4.343 15.380 7.105 1.00 76.38 196 GLU A CA 1
ATOM 1516 C C . GLU A 1 196 ? 5.863 15.578 7.119 1.00 76.38 196 GLU A C 1
ATOM 1518 O O . GLU A 1 196 ? 6.608 14.687 6.709 1.00 76.38 196 GLU A O 1
ATOM 1523 N N . ASP A 1 197 ? 6.352 16.721 7.611 1.00 73.69 197 ASP A N 1
ATOM 1524 C CA . ASP A 1 197 ? 7.780 16.923 7.829 1.00 73.69 197 ASP A CA 1
ATOM 1525 C C . ASP A 1 197 ? 8.239 16.208 9.108 1.00 73.69 197 ASP A C 1
ATOM 1527 O O . ASP A 1 197 ? 8.273 16.763 10.208 1.00 73.69 197 ASP A O 1
ATOM 1531 N N . PHE A 1 198 ? 8.606 14.938 8.947 1.00 67.25 198 PHE A N 1
ATOM 1532 C CA . PHE A 1 198 ? 9.160 14.110 10.020 1.00 67.25 198 PHE A CA 1
ATOM 1533 C C . PHE A 1 198 ? 10.645 14.390 10.305 1.00 67.25 198 PHE A C 1
ATOM 1535 O O . PHE A 1 198 ? 11.195 13.837 11.261 1.00 67.25 198 PHE A O 1
ATOM 1542 N N . ALA A 1 199 ? 11.318 15.190 9.470 1.00 64.12 199 ALA A N 1
ATOM 1543 C CA . ALA A 1 199 ? 12.739 15.494 9.618 1.00 64.12 199 ALA A CA 1
ATOM 1544 C C . ALA A 1 199 ? 12.963 16.676 10.567 1.00 64.12 199 ALA A C 1
ATOM 1546 O O . ALA A 1 199 ? 13.934 16.695 11.330 1.00 64.12 199 ALA A O 1
ATOM 1547 N N . THR A 1 200 ? 12.046 17.640 10.562 1.00 59.88 200 THR A N 1
ATOM 1548 C CA . THR A 1 200 ? 12.103 18.780 11.469 1.00 59.88 200 THR A CA 1
ATOM 1549 C C . THR A 1 200 ? 11.462 18.385 12.802 1.00 59.88 200 THR A C 1
ATOM 1551 O O . THR A 1 200 ? 10.290 18.036 12.870 1.00 59.88 200 THR A O 1
ATOM 1554 N N . GLY A 1 201 ? 12.240 18.392 13.890 1.00 52.97 201 GLY A N 1
ATOM 1555 C CA . GLY A 1 201 ? 11.897 17.811 15.203 1.00 52.97 201 GLY A CA 1
ATOM 1556 C C . GLY A 1 201 ? 10.715 18.426 15.977 1.00 52.97 201 GLY A C 1
ATOM 1557 O O . GLY A 1 201 ? 10.689 18.332 17.204 1.00 52.97 201 GLY A O 1
ATOM 1558 N N . HIS A 1 202 ? 9.752 19.057 15.307 1.00 51.94 202 HIS A N 1
ATOM 1559 C CA . HIS A 1 202 ? 8.606 19.727 15.915 1.00 51.94 202 HIS A CA 1
ATOM 1560 C C . HIS A 1 202 ? 7.430 18.799 16.249 1.00 51.94 202 HIS A C 1
ATOM 1562 O O . HIS A 1 202 ? 6.580 19.198 17.041 1.00 51.94 202 HIS A O 1
ATOM 1568 N N . MET A 1 203 ? 7.387 17.562 15.737 1.00 46.06 203 MET A N 1
ATOM 1569 C CA . MET A 1 203 ? 6.278 16.642 16.015 1.00 46.06 203 MET A CA 1
ATOM 1570 C C . MET A 1 203 ? 6.743 15.197 16.239 1.00 46.06 203 MET A C 1
ATOM 1572 O O . MET A 1 203 ? 6.649 14.337 15.370 1.00 46.06 203 MET A O 1
ATOM 1576 N N . MET A 1 204 ? 7.215 14.901 17.453 1.00 42.12 204 MET A N 1
ATOM 1577 C CA . MET A 1 204 ? 7.285 13.518 17.936 1.00 42.12 204 MET A CA 1
ATOM 1578 C C . MET A 1 204 ? 5.963 13.169 18.622 1.00 42.12 204 MET A C 1
ATOM 1580 O O . MET A 1 204 ? 5.753 13.515 19.779 1.00 42.12 204 MET A O 1
ATOM 1584 N N . ILE A 1 205 ? 5.076 12.464 17.917 1.00 47.75 205 ILE A N 1
ATOM 1585 C CA . ILE A 1 205 ? 3.796 11.977 18.472 1.00 47.75 205 ILE A CA 1
ATOM 1586 C C . ILE A 1 205 ? 4.015 10.844 19.498 1.00 47.75 205 ILE A C 1
ATOM 1588 O O . ILE A 1 205 ? 3.097 10.471 20.221 1.00 47.75 205 ILE A O 1
ATOM 1592 N N . LEU A 1 206 ? 5.236 10.312 19.618 1.00 35.53 206 LEU A N 1
ATOM 1593 C CA . LEU A 1 206 ? 5.576 9.240 20.555 1.00 35.53 206 LEU A CA 1
ATOM 1594 C C . LEU A 1 206 ? 6.950 9.495 21.200 1.00 35.53 206 LEU A C 1
ATOM 1596 O O . LEU A 1 206 ? 7.957 8.931 20.767 1.00 35.53 206 LEU A O 1
ATOM 1600 N N . LYS A 1 207 ? 6.984 10.351 22.224 1.00 34.81 207 LYS A N 1
ATOM 1601 C CA . LYS A 1 207 ? 8.015 10.321 23.271 1.00 34.81 207 LYS A CA 1
ATOM 1602 C C . LYS A 1 207 ? 7.420 9.702 24.524 1.00 34.81 207 LYS A C 1
ATOM 1604 O O . LYS A 1 207 ? 6.260 10.051 24.830 1.00 34.81 207 LYS A O 1
#

Sequence (207 aa):
MAGAGILGGGAAAGRSTGAPPRGGGGGGAQLLRRRRRRRERWLVALGIALHAVYMLSIFDIYFKTPIVHGTLPVPPRFSRRPPRPDGLRADKFFEPDAEGGFRAPFLRSVMREKGRWGVSHARPPTESRPGHVAIIAGFYEDPSAVTKGWKANPVEFDSVFNQSRHTFAFGSPDIVPIFCSSLSHSTWGTYPHEYEDFATGHMMILK

Secondary structure (DSSP, 8-state):
------------------PPP----HHHHHHHHHHHHHHHHHHHHHHHHHHHHHHHHHHHHHSS--PPSSPPPPPPSSSSPPP--TT--HHHHH-B-TTS-BS-HHHHHHHHHT-------PPSS-SHHHHHHHHHTSSPPPGGGGGGTTSS-SS----TTTTSS-EEEEE-TTTHHHHHTT-TTEEEEE--GGGG--SSTT--S--